Protein AF-A0A3S0BFH4-F1 (afdb_monomer_lite)

Structure (mmCIF, N/CA/C/O backbone):
data_AF-A0A3S0BFH4-F1
#
_entry.id   AF-A0A3S0BFH4-F1
#
loop_
_atom_site.group_PDB
_atom_site.id
_atom_site.type_symbol
_atom_site.label_atom_id
_atom_site.label_alt_id
_atom_site.label_comp_id
_atom_site.label_asym_id
_atom_site.label_entity_id
_atom_site.label_seq_id
_atom_site.pdbx_PDB_ins_code
_atom_site.Cartn_x
_atom_site.Cartn_y
_atom_site.Cartn_z
_atom_site.occupancy
_atom_site.B_iso_or_equiv
_atom_site.auth_seq_id
_atom_site.auth_comp_id
_atom_site.auth_asym_id
_atom_site.auth_atom_id
_atom_site.pdbx_PDB_model_num
ATOM 1 N N . MET A 1 1 ? 7.908 4.030 -35.263 1.00 48.59 1 MET A N 1
ATOM 2 C CA . MET A 1 1 ? 7.087 5.143 -34.749 1.00 48.59 1 MET A CA 1
ATOM 3 C C . MET A 1 1 ? 7.375 5.215 -33.260 1.00 48.59 1 MET A C 1
ATOM 5 O O . MET A 1 1 ? 7.314 4.171 -32.624 1.00 48.59 1 MET A O 1
ATOM 9 N N . LYS A 1 2 ? 7.752 6.377 -32.702 1.00 54.44 2 LYS A N 1
ATOM 10 C CA . LYS A 1 2 ? 7.968 6.483 -31.248 1.00 54.44 2 LYS A CA 1
ATOM 11 C C . LYS A 1 2 ? 6.621 6.255 -30.560 1.00 54.44 2 LYS A C 1
ATOM 13 O O . LYS A 1 2 ? 5.696 7.032 -30.780 1.00 54.44 2 LYS A O 1
ATOM 18 N N . LYS A 1 3 ? 6.491 5.166 -29.802 1.00 60.00 3 LYS A N 1
ATOM 19 C CA . LYS A 1 3 ? 5.298 4.885 -28.998 1.00 60.00 3 LYS A CA 1
ATOM 20 C C . LYS A 1 3 ? 5.658 5.077 -27.534 1.00 60.00 3 LYS A C 1
ATOM 22 O O . LYS A 1 3 ? 6.668 4.561 -27.065 1.00 60.00 3 LYS A O 1
ATOM 27 N N . GLN A 1 4 ? 4.838 5.849 -26.837 1.00 62.50 4 GLN A N 1
ATOM 28 C CA . GLN A 1 4 ? 4.988 6.078 -25.411 1.00 62.50 4 GLN A CA 1
ATOM 29 C C . GLN A 1 4 ? 4.089 5.081 -24.673 1.00 62.50 4 GLN A C 1
ATOM 31 O O . GLN A 1 4 ? 2.871 5.120 -24.822 1.00 62.50 4 GLN A O 1
ATOM 36 N N . PHE A 1 5 ? 4.692 4.165 -23.914 1.00 73.44 5 PHE A N 1
ATOM 37 C CA . PHE A 1 5 ? 3.985 3.130 -23.140 1.00 73.44 5 PHE A CA 1
ATOM 38 C C . PHE A 1 5 ? 3.877 3.488 -21.645 1.00 73.44 5 PHE A C 1
ATOM 40 O O . PHE A 1 5 ? 3.651 2.628 -20.794 1.00 73.44 5 PHE A O 1
ATOM 47 N N . GLY A 1 6 ? 4.063 4.776 -21.342 1.00 75.81 6 GLY A N 1
ATOM 48 C CA . GLY A 1 6 ? 4.087 5.362 -20.007 1.00 75.81 6 GLY A CA 1
ATOM 49 C C . GLY A 1 6 ? 5.041 6.557 -19.922 1.00 75.81 6 GLY A C 1
ATOM 50 O O . GLY A 1 6 ? 5.635 6.965 -20.922 1.00 75.81 6 GLY A O 1
ATOM 51 N N . THR A 1 7 ? 5.168 7.164 -18.744 1.00 80.62 7 THR A N 1
ATOM 52 C CA . THR A 1 7 ? 5.877 8.448 -18.598 1.00 80.62 7 THR A CA 1
ATOM 53 C C . THR A 1 7 ? 7.313 8.295 -18.135 1.00 80.62 7 THR A C 1
ATOM 55 O O . THR A 1 7 ? 8.185 8.967 -18.682 1.00 80.62 7 THR A O 1
ATOM 58 N N . VAL A 1 8 ? 7.564 7.428 -17.155 1.00 93.62 8 VAL A N 1
ATOM 59 C CA . VAL A 1 8 ? 8.862 7.338 -16.483 1.00 93.62 8 VAL A CA 1
ATOM 60 C C . VAL A 1 8 ? 9.215 5.905 -16.081 1.00 93.62 8 VAL A C 1
ATOM 62 O O . VAL A 1 8 ? 8.340 5.047 -15.943 1.00 93.62 8 VAL A O 1
ATOM 65 N N . ALA A 1 9 ? 10.509 5.650 -15.916 1.00 95.88 9 ALA A N 1
ATOM 66 C CA . ALA A 1 9 ? 11.061 4.387 -15.449 1.00 95.88 9 ALA A CA 1
ATOM 67 C C . ALA A 1 9 ? 12.329 4.621 -14.613 1.00 95.88 9 ALA A C 1
ATOM 69 O O . ALA A 1 9 ? 12.914 5.707 -14.642 1.00 95.88 9 ALA A O 1
ATOM 70 N N . SER A 1 10 ? 12.756 3.585 -13.896 1.00 96.19 10 SER A N 1
ATOM 71 C CA . SER A 1 10 ? 13.957 3.584 -13.062 1.00 96.19 10 SER A CA 1
ATOM 72 C C . SER A 1 10 ? 14.804 2.342 -13.328 1.00 96.19 10 SER A C 1
ATOM 74 O O . SER A 1 10 ? 14.271 1.279 -13.643 1.00 96.19 10 SER A O 1
ATOM 76 N N . ILE A 1 11 ? 16.120 2.458 -13.181 1.00 96.50 11 ILE A N 1
ATOM 77 C CA . ILE A 1 11 ? 17.064 1.336 -13.238 1.00 96.50 11 ILE A CA 1
ATOM 78 C C . ILE A 1 11 ? 18.232 1.595 -12.289 1.00 96.50 11 ILE A C 1
ATOM 80 O O . ILE A 1 11 ? 18.702 2.724 -12.151 1.00 96.50 11 ILE A O 1
ATOM 84 N N . LYS A 1 12 ? 18.717 0.530 -11.651 1.00 95.75 12 LYS A N 1
ATOM 85 C CA . LYS A 1 12 ? 19.918 0.572 -10.818 1.00 95.75 12 LYS A CA 1
ATOM 86 C C . LYS A 1 12 ? 21.171 0.297 -11.647 1.00 95.75 12 LYS A C 1
ATOM 88 O O . LYS A 1 12 ? 21.190 -0.640 -12.451 1.00 95.75 12 LYS A O 1
ATOM 93 N N . TYR A 1 13 ? 22.226 1.068 -11.418 1.00 94.94 13 TYR A N 1
ATOM 94 C CA . TYR A 1 13 ? 23.533 0.871 -12.028 1.00 94.94 13 TYR A CA 1
ATOM 95 C C . TYR A 1 13 ? 24.055 -0.550 -11.778 1.00 94.94 13 TYR A C 1
ATOM 97 O O . TYR A 1 13 ? 23.923 -1.115 -10.690 1.00 94.94 13 TYR A O 1
ATOM 105 N N . GLY A 1 14 ? 24.631 -1.153 -12.816 1.00 94.88 14 GLY A N 1
ATOM 106 C CA . GLY A 1 14 ? 25.134 -2.524 -12.792 1.00 94.88 14 GLY A CA 1
ATOM 107 C C . GLY A 1 14 ? 24.043 -3.600 -12.802 1.00 94.88 14 GLY A C 1
ATOM 108 O O . GLY A 1 14 ? 24.361 -4.787 -12.685 1.00 94.88 14 GLY A O 1
ATOM 109 N N . THR A 1 15 ? 22.769 -3.225 -12.955 1.00 96.44 15 THR A N 1
ATOM 110 C CA . THR A 1 15 ? 21.645 -4.163 -13.091 1.00 96.44 15 THR A CA 1
ATOM 111 C C . THR A 1 15 ? 21.076 -4.135 -14.501 1.00 96.44 15 THR A C 1
ATOM 113 O O . THR A 1 15 ? 21.334 -3.216 -15.267 1.00 96.44 15 THR A O 1
ATOM 116 N N . ASN A 1 16 ? 20.304 -5.151 -14.864 1.00 96.00 16 ASN A N 1
ATOM 117 C CA . ASN A 1 16 ? 19.621 -5.250 -16.153 1.00 96.00 16 ASN A CA 1
ATOM 118 C C . ASN A 1 16 ? 18.097 -5.164 -15.992 1.00 96.00 16 ASN A C 1
ATOM 120 O O . ASN A 1 16 ? 17.358 -5.728 -16.792 1.00 96.00 16 ASN A O 1
ATOM 124 N N . ARG A 1 17 ? 17.619 -4.539 -14.910 1.00 97.50 17 ARG A N 1
ATOM 125 C CA . ARG A 1 17 ? 16.204 -4.526 -14.539 1.00 97.50 17 ARG A CA 1
ATOM 126 C C . ARG A 1 17 ? 15.683 -3.100 -14.501 1.00 97.50 17 ARG A C 1
ATOM 128 O O . ARG A 1 17 ? 16.033 -2.325 -13.613 1.00 97.50 17 ARG A O 1
ATOM 135 N N . ILE A 1 18 ? 14.829 -2.789 -15.464 1.00 97.31 18 ILE A N 1
ATOM 136 C CA . ILE A 1 18 ? 14.134 -1.513 -15.574 1.00 97.31 18 ILE A CA 1
ATOM 137 C C . ILE A 1 18 ? 12.743 -1.687 -14.974 1.00 97.31 18 ILE A C 1
ATOM 139 O O . ILE A 1 18 ? 12.037 -2.630 -15.326 1.00 97.31 18 ILE A O 1
ATOM 143 N N . VAL A 1 19 ? 12.338 -0.770 -14.102 1.00 97.62 19 VAL A N 1
ATOM 144 C CA . VAL A 1 19 ? 11.022 -0.770 -13.456 1.00 97.62 19 VAL A CA 1
ATOM 145 C C . VAL A 1 19 ? 10.230 0.445 -13.920 1.00 97.62 19 VAL A C 1
ATOM 147 O O . VAL A 1 19 ? 10.748 1.561 -13.950 1.00 97.62 19 VAL A O 1
ATOM 150 N N . SER A 1 20 ? 8.978 0.231 -14.310 1.00 96.12 20 SER A N 1
ATOM 151 C CA . SER A 1 20 ? 8.075 1.286 -14.779 1.00 96.12 20 SER A CA 1
ATOM 152 C C . SER A 1 20 ? 7.569 2.166 -13.631 1.00 96.12 20 SER A C 1
ATOM 154 O O . SER A 1 20 ? 7.854 1.876 -12.478 1.00 96.12 20 SER A O 1
ATOM 156 N N . SER A 1 21 ? 6.795 3.224 -13.889 1.00 94.06 21 SER A N 1
ATOM 157 C CA . SER A 1 21 ? 5.852 3.741 -12.881 1.00 94.06 21 SER A CA 1
ATOM 158 C C . SER A 1 21 ? 4.568 2.913 -12.879 1.00 94.06 21 SER A C 1
ATOM 160 O O . SER A 1 21 ? 4.316 2.147 -13.815 1.00 94.06 21 SER A O 1
ATOM 162 N N . THR A 1 22 ? 3.751 3.075 -11.843 1.00 92.75 22 THR A N 1
ATOM 163 C CA . THR A 1 22 ? 2.402 2.475 -11.727 1.00 92.75 22 THR A CA 1
ATOM 164 C C . THR A 1 22 ? 1.480 2.760 -12.912 1.00 92.75 22 THR A C 1
ATOM 166 O O . THR A 1 22 ? 0.706 1.901 -13.312 1.00 92.75 22 THR A O 1
ATOM 169 N N . ASN A 1 23 ? 1.600 3.935 -13.531 1.00 88.06 23 ASN A N 1
ATOM 170 C CA . ASN A 1 23 ? 0.743 4.344 -14.651 1.00 88.06 23 ASN A CA 1
ATOM 171 C C . ASN A 1 23 ? 1.215 3.821 -16.026 1.00 88.06 23 ASN A C 1
ATOM 173 O O . ASN A 1 23 ? 0.652 4.191 -17.057 1.00 88.06 23 ASN A O 1
ATOM 177 N N . CYS A 1 24 ? 2.282 3.018 -16.082 1.00 89.31 24 CYS A N 1
ATOM 178 C CA . CYS A 1 24 ? 2.795 2.446 -17.329 1.00 89.31 24 CYS A CA 1
ATOM 179 C C . CYS A 1 24 ? 2.076 1.142 -17.703 1.00 89.31 24 CYS A C 1
ATOM 181 O O . CYS A 1 24 ? 1.650 0.380 -16.840 1.00 89.31 24 CYS A O 1
ATOM 183 N N . HIS A 1 25 ? 2.031 0.834 -19.002 1.00 90.00 25 HIS A N 1
ATOM 184 C CA . HIS A 1 25 ? 1.460 -0.418 -19.500 1.00 90.00 25 HIS A CA 1
ATOM 185 C C . HIS A 1 25 ? 2.328 -1.027 -20.608 1.00 90.00 25 HIS A C 1
ATOM 187 O O . HIS A 1 25 ? 2.222 -0.670 -21.785 1.00 90.00 25 HIS A O 1
ATOM 193 N N . TRP A 1 26 ? 3.191 -1.974 -20.234 1.00 93.69 26 TRP A N 1
ATOM 194 C CA . TRP A 1 26 ? 4.229 -2.527 -21.115 1.00 93.69 26 TRP A CA 1
ATOM 195 C C . TRP A 1 26 ? 3.842 -3.795 -21.878 1.00 93.69 26 TRP A C 1
ATOM 197 O O . TRP A 1 26 ? 4.674 -4.339 -22.592 1.00 93.69 26 TRP A O 1
ATOM 207 N N . LEU A 1 27 ? 2.572 -4.210 -21.843 1.00 90.31 27 LEU A N 1
ATOM 208 C CA . LEU A 1 27 ? 2.088 -5.413 -22.542 1.00 90.31 27 LEU A CA 1
ATOM 209 C C . LEU A 1 27 ? 2.450 -5.484 -24.041 1.00 90.31 27 LEU A C 1
ATOM 211 O O . LEU A 1 27 ? 2.551 -6.568 -24.597 1.00 90.31 27 LEU A O 1
ATOM 215 N N . LYS A 1 28 ? 2.612 -4.336 -24.711 1.00 89.25 28 LYS A N 1
ATOM 216 C CA . LYS A 1 28 ? 2.913 -4.251 -26.154 1.00 89.25 28 LYS A CA 1
ATOM 217 C C . LYS A 1 28 ? 4.411 -4.158 -26.471 1.00 89.25 28 LYS A C 1
ATOM 219 O O . LYS A 1 28 ? 4.765 -3.947 -27.628 1.00 89.25 28 LYS A O 1
ATOM 224 N N . ILE A 1 29 ? 5.275 -4.212 -25.460 1.00 90.00 29 ILE A N 1
ATOM 225 C CA . ILE A 1 29 ? 6.724 -4.225 -25.649 1.00 90.00 29 ILE A CA 1
ATOM 226 C C . ILE A 1 29 ? 7.146 -5.682 -25.807 1.00 90.00 29 ILE A C 1
ATOM 228 O O . ILE A 1 29 ? 6.971 -6.491 -24.901 1.00 90.00 29 ILE A O 1
ATOM 232 N N . GLU A 1 30 ? 7.693 -6.006 -26.970 1.00 87.25 30 GLU A N 1
ATOM 233 C CA . GLU A 1 30 ? 8.107 -7.363 -27.317 1.00 87.25 30 GLU A CA 1
ATOM 234 C C . GLU A 1 30 ? 9.600 -7.576 -27.035 1.00 87.25 30 GLU A C 1
ATOM 236 O O . GLU A 1 30 ? 10.394 -6.629 -27.011 1.00 87.25 30 GLU A O 1
ATOM 241 N N . THR A 1 31 ? 10.001 -8.836 -26.848 1.00 88.06 31 THR A N 1
ATOM 242 C CA . THR A 1 31 ? 11.417 -9.218 -26.816 1.00 88.06 31 THR A CA 1
ATOM 243 C C . THR A 1 31 ? 12.113 -8.766 -28.099 1.00 88.06 31 THR A C 1
ATOM 245 O O . THR A 1 31 ? 11.586 -8.911 -29.199 1.00 88.06 31 THR A O 1
ATOM 248 N N . GLY A 1 32 ? 13.318 -8.223 -27.951 1.00 84.12 32 GLY A N 1
ATOM 249 C CA . GLY A 1 32 ? 14.086 -7.610 -29.026 1.00 84.12 32 GLY A CA 1
ATOM 250 C C . GLY A 1 32 ? 13.912 -6.097 -29.097 1.00 84.12 32 GLY A C 1
ATOM 251 O O . GLY A 1 32 ? 14.843 -5.439 -29.525 1.00 84.12 32 GLY A O 1
ATOM 252 N N . ALA A 1 33 ? 12.803 -5.519 -28.618 1.00 88.81 33 ALA A N 1
ATOM 253 C CA . ALA A 1 33 ? 12.610 -4.068 -28.642 1.00 88.81 33 ALA A CA 1
ATOM 254 C C . ALA A 1 33 ? 13.788 -3.296 -28.017 1.00 88.81 33 ALA A C 1
ATOM 256 O O . ALA A 1 33 ? 14.457 -3.778 -27.105 1.00 88.81 33 ALA A O 1
ATOM 257 N N . LEU A 1 34 ? 14.006 -2.063 -28.477 1.00 89.56 34 LEU A N 1
ATOM 258 C CA . LEU A 1 34 ? 15.046 -1.191 -27.935 1.00 89.56 34 LEU A CA 1
ATOM 259 C C . LEU A 1 34 ? 14.444 -0.208 -26.937 1.00 89.56 34 LEU A C 1
ATOM 261 O O . LEU A 1 34 ? 13.555 0.568 -27.290 1.00 89.56 34 LEU A O 1
ATOM 265 N N . PHE A 1 35 ? 14.958 -0.204 -25.712 1.00 91.31 35 PHE A N 1
ATOM 266 C CA . PHE A 1 35 ? 14.589 0.742 -24.663 1.00 91.31 35 PHE A CA 1
ATOM 267 C C . PHE A 1 35 ? 15.682 1.798 -24.495 1.00 91.31 35 PHE A C 1
ATOM 269 O O . PHE A 1 35 ? 16.856 1.458 -24.387 1.00 91.31 35 PHE A O 1
ATOM 276 N N . LYS A 1 36 ? 15.320 3.078 -24.430 1.00 90.75 36 LYS A N 1
ATOM 277 C CA . LYS A 1 36 ? 16.266 4.180 -24.218 1.00 90.75 36 LYS A CA 1
ATOM 278 C C . LYS A 1 36 ? 15.717 5.161 -23.195 1.00 90.75 36 LYS A C 1
ATOM 280 O O . LYS A 1 36 ? 14.597 5.641 -23.342 1.00 90.75 36 LYS A O 1
ATOM 285 N N . PHE A 1 37 ? 16.518 5.516 -22.197 1.00 91.50 37 PHE A N 1
ATOM 286 C CA . PHE A 1 37 ? 16.237 6.685 -21.364 1.00 91.50 37 PHE A CA 1
ATOM 287 C C . PHE A 1 37 ? 16.549 7.953 -22.154 1.00 91.50 37 PHE A C 1
ATOM 289 O O . PHE A 1 37 ? 17.596 8.036 -22.786 1.00 91.50 37 PHE A O 1
ATOM 296 N N . ARG A 1 38 ? 15.662 8.953 -22.139 1.00 88.94 38 ARG A N 1
ATOM 297 C CA . ARG A 1 38 ? 15.813 10.151 -22.989 1.00 88.94 38 ARG A CA 1
ATOM 298 C C . ARG A 1 38 ? 17.099 10.934 -22.736 1.00 88.94 38 ARG A C 1
ATOM 300 O O . ARG A 1 38 ? 17.590 11.581 -23.649 1.00 88.94 38 ARG A O 1
ATOM 307 N N . GLU A 1 39 ? 17.616 10.877 -21.515 1.00 86.50 39 GLU A N 1
ATOM 308 C CA . GLU A 1 39 ? 18.829 11.591 -21.108 1.00 86.50 39 GLU A CA 1
ATOM 309 C C . GLU A 1 39 ? 20.134 10.887 -21.530 1.00 86.50 39 GLU A C 1
ATOM 311 O O . GLU A 1 39 ? 21.199 11.488 -21.434 1.00 86.50 39 GLU A O 1
ATOM 316 N N . PHE A 1 40 ? 20.066 9.644 -22.027 1.00 84.56 40 PHE A N 1
ATOM 317 C CA . PHE A 1 40 ? 21.235 8.871 -22.453 1.00 84.56 40 PHE A CA 1
ATOM 318 C C . PHE A 1 40 ? 21.073 8.372 -23.879 1.00 84.56 40 PHE A C 1
ATOM 320 O O . PHE A 1 40 ? 20.088 7.713 -24.186 1.00 84.56 40 PHE A O 1
ATOM 327 N N . ASP A 1 41 ? 22.079 8.565 -24.731 1.00 82.06 41 ASP A N 1
ATOM 328 C CA . ASP A 1 41 ? 22.091 8.085 -26.121 1.00 82.06 41 ASP A CA 1
ATOM 329 C C . ASP A 1 41 ? 22.416 6.593 -26.271 1.00 82.06 41 ASP A C 1
ATOM 331 O O . ASP A 1 41 ? 23.152 6.173 -27.159 1.00 82.06 41 ASP A O 1
ATOM 335 N N . VAL A 1 42 ? 21.833 5.773 -25.399 1.00 84.44 42 VAL A N 1
ATOM 336 C CA . VAL A 1 42 ? 22.084 4.336 -25.331 1.00 84.44 42 VAL A CA 1
ATOM 337 C C . VAL A 1 42 ? 20.774 3.577 -25.442 1.00 84.44 42 VAL A C 1
ATOM 339 O O . VAL A 1 42 ? 19.814 3.856 -24.722 1.00 84.44 42 VAL A O 1
ATOM 342 N N . PHE A 1 43 ? 20.762 2.586 -26.328 1.00 87.75 43 PHE A N 1
ATOM 343 C CA . PHE A 1 43 ? 19.679 1.621 -26.434 1.00 87.75 43 PHE A CA 1
ATOM 344 C C . PHE A 1 43 ? 20.023 0.350 -25.665 1.00 87.75 43 PHE A C 1
ATOM 346 O O . PHE A 1 43 ? 21.143 -0.150 -25.737 1.00 87.75 43 PHE A O 1
ATOM 353 N N . LEU A 1 44 ? 19.037 -0.164 -24.942 1.00 91.12 44 LEU A N 1
ATOM 354 C CA . LEU A 1 44 ? 19.096 -1.421 -24.219 1.00 91.12 44 LEU A CA 1
ATOM 355 C C . LEU A 1 44 ? 18.164 -2.422 -24.901 1.00 91.12 44 LEU A C 1
ATOM 357 O O . LEU A 1 44 ? 16.977 -2.143 -25.088 1.00 91.12 44 LEU A O 1
ATOM 361 N N . ASP A 1 45 ? 18.700 -3.590 -25.235 1.00 91.19 45 ASP A N 1
ATOM 362 C CA . ASP A 1 45 ? 17.936 -4.688 -25.821 1.00 91.19 45 ASP A CA 1
ATOM 363 C C . ASP A 1 45 ? 17.006 -5.311 -24.776 1.00 91.19 45 ASP A C 1
ATOM 365 O O . ASP A 1 45 ? 17.468 -5.889 -23.785 1.00 91.19 45 ASP A O 1
ATOM 369 N N . VAL A 1 46 ? 15.696 -5.256 -25.015 1.00 93.75 46 VAL A N 1
ATOM 370 C CA . VAL A 1 46 ? 14.683 -5.914 -24.183 1.00 93.75 46 VAL A CA 1
ATOM 371 C C . VAL A 1 46 ? 14.794 -7.431 -24.350 1.00 93.75 46 VAL A C 1
ATOM 373 O O . VAL A 1 46 ? 14.577 -7.972 -25.433 1.00 93.75 46 VAL A O 1
ATOM 376 N N . ALA A 1 47 ? 15.098 -8.139 -23.265 1.00 94.00 47 ALA A N 1
ATOM 377 C CA . ALA A 1 47 ? 15.098 -9.599 -23.217 1.00 94.00 47 ALA A CA 1
ATOM 378 C C . ALA A 1 47 ? 13.710 -10.149 -22.850 1.00 94.00 47 ALA A C 1
ATOM 380 O O . ALA A 1 47 ? 13.237 -11.103 -23.466 1.00 94.00 47 ALA A O 1
ATOM 381 N N . SER A 1 48 ? 13.035 -9.535 -21.877 1.00 96.12 48 SER A N 1
ATOM 382 C CA . SER A 1 48 ? 11.697 -9.946 -21.435 1.00 96.12 48 SER A CA 1
ATOM 383 C C . SER A 1 48 ? 10.940 -8.808 -20.765 1.00 96.12 48 SER A C 1
ATOM 385 O O . SER A 1 48 ? 11.556 -7.910 -20.188 1.00 96.12 48 SER A O 1
ATOM 387 N N . VAL A 1 49 ? 9.612 -8.912 -20.765 1.00 96.69 49 VAL A N 1
ATOM 388 C CA . VAL A 1 49 ? 8.696 -7.967 -20.120 1.00 96.69 49 VAL A CA 1
ATOM 389 C C . VAL A 1 49 ? 7.714 -8.740 -19.248 1.00 96.69 49 VAL A C 1
ATOM 391 O O . VAL A 1 49 ? 7.148 -9.735 -19.697 1.00 96.69 49 VAL A O 1
ATOM 394 N N . SER A 1 50 ? 7.503 -8.300 -18.010 1.00 97.12 50 SER A N 1
ATOM 395 C CA . SER A 1 50 ? 6.560 -8.940 -17.086 1.00 97.12 50 SER A CA 1
ATOM 396 C C . SER A 1 50 ? 5.981 -7.948 -16.084 1.00 97.12 50 SER A C 1
ATOM 398 O O . SER A 1 50 ? 6.575 -6.906 -15.820 1.00 97.12 50 SER A O 1
ATOM 400 N N . GLN A 1 51 ? 4.828 -8.281 -15.507 1.00 97.00 51 GLN A N 1
ATOM 401 C CA . GLN A 1 51 ? 4.247 -7.552 -14.382 1.00 97.00 51 GLN A CA 1
ATOM 402 C C . GLN A 1 51 ? 4.648 -8.225 -13.066 1.00 97.00 51 GLN A C 1
ATOM 404 O O . GLN A 1 51 ? 4.783 -9.447 -13.000 1.00 97.00 51 GLN A O 1
ATOM 409 N N . PHE A 1 52 ? 4.829 -7.431 -12.017 1.00 96.88 52 PHE A N 1
ATOM 410 C CA . PHE A 1 52 ? 5.068 -7.920 -10.665 1.00 96.88 52 PHE A CA 1
ATOM 411 C C . PHE A 1 52 ? 4.337 -7.047 -9.640 1.00 96.88 52 PHE A C 1
ATOM 413 O O . PHE A 1 52 ? 4.093 -5.862 -9.875 1.00 96.88 52 PHE A O 1
ATOM 420 N N . LYS A 1 53 ? 3.999 -7.642 -8.490 1.00 97.38 53 LYS A N 1
ATOM 421 C CA . LYS A 1 53 ? 3.463 -6.934 -7.322 1.00 97.38 53 LYS A CA 1
ATOM 422 C C . LYS A 1 53 ? 4.568 -6.822 -6.278 1.00 97.38 53 LYS A C 1
ATOM 424 O O . LYS A 1 53 ? 5.081 -7.832 -5.799 1.00 97.38 53 LYS A O 1
ATOM 429 N N . TYR A 1 54 ? 4.964 -5.599 -5.953 1.00 97.69 54 TYR A N 1
ATOM 430 C CA . TYR A 1 54 ? 5.949 -5.315 -4.916 1.00 97.69 54 TYR A CA 1
ATOM 431 C C . TYR A 1 54 ? 5.229 -5.057 -3.600 1.00 97.69 54 TYR A C 1
ATOM 433 O O . TYR A 1 54 ? 4.353 -4.200 -3.555 1.00 97.69 54 TYR A O 1
ATOM 441 N N . ILE A 1 55 ? 5.583 -5.790 -2.543 1.00 97.94 55 ILE A N 1
ATOM 442 C CA . ILE A 1 55 ? 4.933 -5.695 -1.230 1.00 97.94 55 ILE A CA 1
ATOM 443 C C . ILE A 1 55 ? 5.998 -5.461 -0.166 1.00 97.94 55 ILE A C 1
ATOM 445 O O . ILE A 1 55 ? 7.007 -6.174 -0.118 1.00 97.94 55 ILE A O 1
ATOM 449 N N . LYS A 1 56 ? 5.773 -4.477 0.706 1.00 98.19 56 LYS A N 1
ATOM 450 C CA . LYS A 1 56 ? 6.654 -4.184 1.839 1.00 98.19 56 LYS A CA 1
ATOM 451 C C . LYS A 1 56 ? 5.864 -3.761 3.066 1.00 98.19 56 LYS A C 1
ATOM 453 O O . LYS A 1 56 ? 4.868 -3.050 2.971 1.00 98.19 56 LYS A O 1
ATOM 458 N N . LYS A 1 57 ? 6.378 -4.162 4.227 1.00 98.06 57 LYS A N 1
ATOM 459 C CA . LYS A 1 57 ? 5.940 -3.659 5.529 1.00 98.06 57 LYS A CA 1
ATOM 460 C C . LYS A 1 57 ? 6.486 -2.257 5.762 1.00 98.06 57 LYS A C 1
ATOM 462 O O . LYS A 1 57 ? 7.598 -1.952 5.327 1.00 98.06 57 LYS A O 1
ATOM 467 N N . PHE A 1 58 ? 5.727 -1.432 6.467 1.00 98.06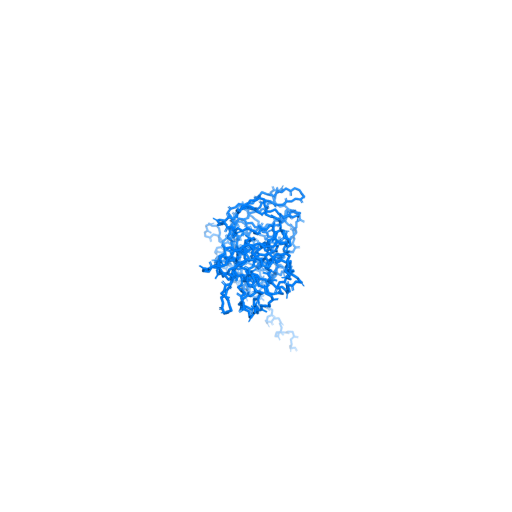 58 PHE A N 1
ATOM 468 C CA . PHE A 1 58 ? 6.143 -0.092 6.858 1.00 98.06 58 PHE A CA 1
ATOM 469 C C . PHE A 1 58 ? 5.745 0.221 8.300 1.00 98.06 58 PHE A C 1
ATOM 471 O O . PHE A 1 58 ? 4.833 -0.390 8.855 1.00 98.06 58 PHE A O 1
ATOM 478 N N . THR A 1 59 ? 6.403 1.223 8.875 1.00 98.12 59 THR A N 1
ATOM 479 C CA . THR A 1 59 ? 5.993 1.886 10.117 1.00 98.12 59 THR A CA 1
ATOM 480 C C . THR A 1 59 ? 5.690 3.355 9.848 1.00 98.12 59 THR A C 1
ATOM 482 O O . THR A 1 59 ? 6.263 3.977 8.951 1.00 98.12 59 THR A O 1
ATOM 485 N N . VAL A 1 60 ? 4.756 3.927 10.595 1.00 97.38 60 VAL A N 1
ATOM 486 C CA . VAL A 1 60 ? 4.349 5.325 10.456 1.00 97.38 60 VAL A CA 1
ATOM 487 C C . VAL A 1 60 ? 5.258 6.193 11.322 1.00 97.38 60 VAL A C 1
ATOM 489 O O . VAL A 1 60 ? 5.287 6.060 12.542 1.00 97.38 60 VAL A O 1
ATOM 492 N N . LYS A 1 61 ? 6.003 7.113 10.699 1.00 96.94 61 LYS A N 1
ATOM 493 C CA . LYS A 1 61 ? 6.781 8.137 11.420 1.00 96.94 61 LYS A CA 1
ATOM 494 C C . LYS A 1 61 ? 5.893 9.304 11.839 1.00 96.94 61 LYS A C 1
ATOM 496 O O . LYS A 1 61 ? 6.053 9.872 12.913 1.00 96.94 61 LYS A O 1
ATOM 501 N N . ASN A 1 62 ? 5.004 9.699 10.938 1.00 95.94 62 ASN A N 1
ATOM 502 C CA . ASN A 1 62 ? 3.955 10.691 11.131 1.00 95.94 62 ASN A CA 1
ATOM 503 C C . ASN A 1 62 ? 2.856 10.419 10.086 1.00 95.94 62 ASN A C 1
ATOM 505 O O . ASN A 1 62 ? 3.047 9.609 9.180 1.00 95.94 62 ASN A O 1
ATOM 509 N N . ARG A 1 63 ? 1.717 11.111 10.169 1.00 94.75 63 ARG A N 1
ATOM 510 C CA . ARG A 1 63 ? 0.538 10.799 9.343 1.00 94.75 63 ARG A CA 1
ATOM 511 C C . ARG A 1 63 ? 0.759 10.836 7.829 1.00 94.75 63 ARG A C 1
ATOM 513 O O . ARG A 1 63 ? -0.036 10.243 7.122 1.00 94.75 63 ARG A O 1
ATOM 520 N N . ASN A 1 64 ? 1.778 11.508 7.303 1.00 97.38 64 ASN A N 1
ATOM 521 C CA . ASN A 1 64 ? 2.074 11.506 5.866 1.00 97.38 64 ASN A CA 1
ATOM 522 C C . ASN A 1 64 ? 3.425 10.870 5.530 1.00 97.38 64 ASN A C 1
ATOM 524 O O . ASN A 1 64 ? 3.848 10.949 4.385 1.00 97.38 64 ASN A O 1
ATOM 528 N N . THR A 1 65 ? 4.121 10.268 6.492 1.00 98.19 65 THR A N 1
ATOM 529 C CA . THR A 1 65 ? 5.462 9.722 6.285 1.00 98.19 65 THR A CA 1
ATOM 530 C C . THR A 1 65 ? 5.541 8.307 6.823 1.00 98.19 65 THR A C 1
ATOM 532 O O . THR A 1 65 ? 5.408 8.079 8.029 1.00 98.19 65 THR A O 1
ATOM 535 N N . ILE A 1 66 ? 5.846 7.370 5.933 1.00 98.56 66 ILE A N 1
ATOM 536 C CA . ILE A 1 66 ? 6.096 5.975 6.289 1.00 98.56 66 ILE A CA 1
ATOM 537 C C . ILE A 1 66 ? 7.579 5.632 6.120 1.00 98.56 66 ILE A C 1
ATOM 539 O O . ILE A 1 66 ? 8.278 6.188 5.268 1.00 98.56 66 ILE A O 1
ATOM 543 N N . ILE A 1 67 ? 8.069 4.729 6.964 1.00 98.50 67 ILE A N 1
ATOM 544 C CA . ILE A 1 67 ? 9.429 4.193 6.935 1.00 98.50 67 ILE A CA 1
ATOM 545 C C . ILE A 1 67 ? 9.358 2.731 6.526 1.00 98.50 67 ILE A C 1
ATOM 547 O O . ILE A 1 67 ? 8.594 1.950 7.089 1.00 98.50 67 ILE A O 1
ATOM 551 N N . VAL A 1 68 ? 10.186 2.368 5.555 1.00 98.31 68 VAL A N 1
ATOM 552 C CA . VAL A 1 68 ? 10.315 1.008 5.039 1.00 98.31 68 VAL A CA 1
ATOM 553 C C . VAL A 1 68 ? 11.719 0.522 5.332 1.00 98.31 68 VAL A C 1
ATOM 555 O O . VAL A 1 68 ? 12.693 1.212 5.022 1.00 98.31 68 VAL A O 1
ATOM 558 N N . GLU A 1 69 ? 11.836 -0.666 5.912 1.00 97.12 69 GLU A N 1
ATOM 559 C CA . GLU A 1 69 ? 13.136 -1.300 6.086 1.00 97.12 69 GLU A CA 1
ATOM 560 C C . GLU A 1 69 ? 13.724 -1.677 4.725 1.00 97.12 69 GLU A C 1
ATOM 562 O O . GLU A 1 69 ? 13.054 -2.280 3.879 1.00 97.12 69 GLU A O 1
ATOM 567 N N . ASN A 1 70 ? 15.019 -1.408 4.562 1.00 96.06 70 ASN A N 1
ATOM 568 C CA . ASN A 1 70 ? 15.795 -1.516 3.329 1.00 96.06 70 ASN A CA 1
ATOM 569 C C . ASN A 1 70 ? 15.559 -0.391 2.313 1.00 96.06 70 ASN A C 1
ATOM 571 O O . ASN A 1 70 ? 14.571 0.348 2.321 1.00 96.06 70 ASN A O 1
ATOM 575 N N . ASN A 1 71 ? 16.523 -0.269 1.406 1.00 96.00 71 ASN A N 1
ATOM 576 C CA . ASN A 1 71 ? 16.390 0.579 0.237 1.00 96.00 71 ASN A CA 1
ATOM 577 C C . ASN A 1 71 ? 15.418 -0.073 -0.766 1.00 96.00 71 ASN A C 1
ATOM 579 O O . ASN A 1 71 ? 15.646 -1.205 -1.190 1.00 96.00 71 ASN A O 1
ATOM 583 N N . ILE A 1 72 ? 14.344 0.634 -1.124 1.00 97.12 72 ILE A N 1
ATOM 584 C CA . ILE A 1 72 ? 13.303 0.161 -2.055 1.00 97.12 72 ILE A CA 1
ATOM 585 C C . ILE A 1 72 ? 13.572 0.548 -3.516 1.00 97.12 72 ILE A C 1
ATOM 587 O O . ILE A 1 72 ? 12.771 0.247 -4.396 1.00 97.12 72 ILE A O 1
ATOM 591 N N . PHE A 1 73 ? 14.681 1.229 -3.796 1.00 96.38 73 PHE A N 1
ATOM 592 C CA . PHE A 1 73 ? 15.093 1.556 -5.154 1.00 96.38 73 PHE A CA 1
ATOM 593 C C . PHE A 1 73 ? 15.592 0.299 -5.902 1.00 96.38 73 PHE A C 1
ATOM 595 O O . PHE A 1 73 ? 16.370 -0.472 -5.327 1.00 96.38 73 PHE A O 1
ATOM 602 N N . PRO A 1 74 ? 15.238 0.089 -7.189 1.00 95.81 74 PRO A N 1
ATOM 603 C CA . PRO A 1 74 ? 14.476 0.967 -8.092 1.00 95.81 74 PRO A CA 1
ATOM 604 C C . PRO A 1 74 ? 12.963 0.683 -8.143 1.00 95.81 74 PRO A C 1
ATOM 606 O O . PRO A 1 74 ? 12.277 1.190 -9.030 1.00 95.81 74 PRO A O 1
ATOM 609 N N . ASP A 1 75 ? 12.445 -0.157 -7.247 1.00 97.19 75 ASP A N 1
ATOM 610 C CA . ASP A 1 75 ? 11.085 -0.694 -7.328 1.00 97.19 75 ASP A CA 1
ATOM 611 C C . ASP A 1 75 ? 10.001 0.357 -7.123 1.00 97.19 75 ASP A C 1
ATOM 613 O O . ASP A 1 75 ? 8.959 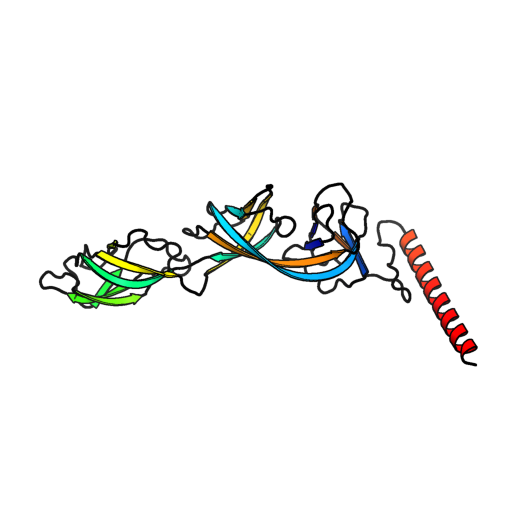0.291 -7.767 1.00 97.19 75 ASP A O 1
ATOM 617 N N . VAL A 1 76 ? 10.245 1.340 -6.264 1.00 97.06 76 VAL A N 1
ATOM 618 C CA . VAL A 1 76 ? 9.264 2.360 -5.882 1.00 97.06 76 VAL A CA 1
ATOM 619 C C . VAL A 1 76 ? 9.901 3.731 -6.022 1.00 97.06 76 VAL A C 1
ATOM 621 O O . VAL A 1 76 ? 11.028 3.917 -5.568 1.00 97.06 76 VAL A O 1
ATOM 624 N N . PHE A 1 77 ? 9.196 4.679 -6.638 1.00 95.69 77 PHE A N 1
ATOM 625 C CA . PHE A 1 77 ? 9.672 6.053 -6.794 1.00 95.69 77 PHE A CA 1
ATOM 626 C C . PHE A 1 77 ? 8.522 7.072 -6.826 1.00 95.69 77 PHE A C 1
ATOM 628 O O . PHE A 1 77 ? 7.349 6.723 -6.712 1.00 95.69 77 PHE A O 1
ATOM 635 N N . GLU A 1 78 ? 8.864 8.359 -6.900 1.00 95.75 78 GLU A N 1
ATOM 636 C CA . GLU A 1 78 ? 7.903 9.463 -6.798 1.00 95.75 78 GLU A CA 1
ATOM 637 C C . GLU A 1 78 ? 6.796 9.379 -7.859 1.00 95.75 78 GLU A C 1
ATOM 639 O O . GLU A 1 78 ? 7.043 9.045 -9.019 1.00 95.75 78 GLU A O 1
ATOM 644 N N . GLY A 1 79 ? 5.563 9.686 -7.450 1.00 94.94 79 GLY A N 1
ATOM 645 C CA . GLY A 1 79 ? 4.376 9.589 -8.298 1.00 94.94 79 GLY A CA 1
ATOM 646 C C . GLY A 1 79 ? 3.739 8.199 -8.372 1.00 94.94 79 GLY A C 1
ATOM 647 O O . GLY A 1 79 ? 2.655 8.087 -8.943 1.00 94.94 79 GLY A O 1
ATOM 648 N N . ASP A 1 80 ? 4.348 7.157 -7.794 1.00 96.44 80 ASP A N 1
ATOM 649 C CA . ASP A 1 80 ? 3.689 5.853 -7.688 1.00 96.44 80 ASP A CA 1
ATOM 650 C C . ASP A 1 80 ? 2.473 5.901 -6.752 1.00 96.44 80 ASP A C 1
ATOM 652 O O . ASP A 1 80 ? 2.473 6.609 -5.742 1.00 96.44 80 ASP A O 1
ATOM 656 N N . VAL A 1 81 ? 1.439 5.126 -7.088 1.00 96.62 81 VAL A N 1
ATOM 657 C CA . VAL A 1 81 ? 0.259 4.904 -6.243 1.00 96.62 81 VAL A CA 1
ATOM 658 C C . VAL A 1 81 ? 0.449 3.620 -5.440 1.00 96.62 81 VAL A C 1
ATOM 660 O O . VAL A 1 81 ? 0.667 2.551 -6.003 1.00 96.62 81 VAL A O 1
ATOM 663 N N . LEU A 1 82 ? 0.390 3.744 -4.119 1.00 97.62 82 LEU A N 1
ATOM 664 C CA . LEU A 1 82 ? 0.514 2.659 -3.159 1.00 97.62 82 LEU A CA 1
ATOM 665 C C . LEU A 1 82 ? -0.866 2.237 -2.665 1.00 97.62 82 LEU A C 1
ATOM 667 O O . LEU A 1 82 ? -1.594 3.072 -2.131 1.00 97.62 82 LEU A O 1
ATOM 671 N N . GLU A 1 83 ? -1.160 0.944 -2.751 1.00 97.56 83 GLU A N 1
ATOM 672 C CA . GLU A 1 83 ? -2.262 0.306 -2.028 1.00 97.56 83 GLU A CA 1
ATOM 673 C C . GLU A 1 83 ? -1.761 -0.004 -0.613 1.00 97.56 83 GLU A C 1
ATOM 675 O O . GLU A 1 83 ? -0.961 -0.920 -0.410 1.00 97.56 83 GLU A O 1
ATOM 680 N N . ILE A 1 84 ? -2.168 0.794 0.369 1.00 96.69 84 ILE A N 1
ATOM 681 C CA . ILE A 1 84 ? -1.779 0.647 1.773 1.00 96.69 84 ILE A CA 1
ATOM 682 C C . ILE A 1 84 ? -2.839 -0.169 2.495 1.00 96.69 84 ILE A C 1
ATOM 684 O O . ILE A 1 84 ? -3.998 0.223 2.537 1.00 96.69 84 ILE A O 1
ATOM 688 N N . THR A 1 85 ? -2.417 -1.256 3.127 1.00 95.62 85 THR A N 1
ATOM 689 C CA . THR A 1 85 ? -3.243 -2.110 3.979 1.00 95.62 85 THR A CA 1
ATOM 690 C C . THR A 1 85 ? -2.808 -2.001 5.433 1.00 95.62 85 THR A C 1
ATOM 692 O O . THR A 1 85 ? -1.615 -1.913 5.738 1.00 95.62 85 THR A O 1
ATOM 695 N N . TYR A 1 86 ? -3.776 -2.021 6.341 1.00 93.75 86 TYR A N 1
ATOM 696 C CA . TYR A 1 86 ? -3.547 -1.909 7.779 1.00 93.75 86 TYR A CA 1
ATOM 697 C C . TYR A 1 86 ? -4.491 -2.829 8.551 1.00 93.75 86 TYR A C 1
ATOM 699 O O . TYR A 1 86 ? -5.501 -3.315 8.034 1.00 93.75 86 TYR A O 1
ATOM 707 N N . LYS A 1 87 ? -4.113 -3.103 9.797 1.00 92.06 87 LYS A N 1
ATOM 708 C CA . LYS A 1 87 ? -4.882 -3.954 10.699 1.00 92.06 87 LYS A CA 1
ATOM 709 C C . LYS A 1 87 ? -6.063 -3.190 11.272 1.00 92.06 87 LYS A C 1
ATOM 711 O O . LYS A 1 87 ? -5.967 -1.997 11.549 1.00 92.06 87 LYS A O 1
ATOM 716 N N . GLU A 1 88 ? -7.154 -3.907 11.475 1.00 92.75 88 GLU A N 1
ATOM 717 C CA . GLU A 1 88 ? -8.330 -3.411 12.172 1.00 92.75 88 GLU A CA 1
ATOM 718 C C . GLU A 1 88 ? -8.697 -4.401 13.271 1.00 92.75 88 GLU A C 1
ATOM 720 O O . GLU A 1 88 ? -8.396 -5.592 13.174 1.00 92.75 88 GLU A O 1
ATOM 725 N N . TYR A 1 89 ? -9.343 -3.899 14.313 1.00 92.50 89 TYR A N 1
ATOM 726 C CA . TYR A 1 89 ? -9.697 -4.657 15.499 1.00 92.50 89 TYR A CA 1
ATOM 727 C C . TYR A 1 89 ? -11.181 -4.485 15.801 1.00 92.50 89 TYR A C 1
ATOM 729 O O . TYR A 1 89 ? -11.732 -3.396 15.639 1.00 92.50 89 TYR A O 1
ATOM 737 N N . GLU A 1 90 ? -11.816 -5.549 16.272 1.00 93.31 90 GLU A N 1
ATOM 738 C CA . GLU A 1 90 ? -13.192 -5.528 16.772 1.00 93.31 90 GLU A CA 1
ATOM 739 C C . GLU A 1 90 ? -13.270 -6.198 18.140 1.00 93.31 90 GLU A C 1
ATOM 741 O O . GLU A 1 90 ? -12.358 -6.931 18.541 1.00 93.31 90 GLU A O 1
ATOM 746 N N . LEU A 1 91 ? -14.364 -5.942 18.854 1.00 93.75 91 LEU A N 1
ATOM 747 C CA . LEU A 1 91 ? -14.684 -6.655 20.081 1.00 93.75 91 LEU A CA 1
ATOM 748 C C . LEU A 1 91 ? -14.710 -8.167 19.824 1.00 93.75 91 LEU A C 1
ATOM 750 O O . LEU A 1 91 ? -15.485 -8.654 18.999 1.00 93.75 91 LEU A O 1
ATOM 754 N N . ASP A 1 92 ? -13.885 -8.901 20.567 1.00 94.19 92 ASP A N 1
ATOM 755 C CA . ASP A 1 92 ? -13.943 -10.360 20.622 1.00 94.19 92 ASP A CA 1
ATOM 756 C C . ASP A 1 92 ? -14.887 -10.806 21.736 1.00 94.19 92 ASP A C 1
ATOM 758 O O . ASP A 1 92 ? -15.886 -11.482 21.499 1.00 94.19 92 ASP A O 1
ATOM 762 N N . ASN A 1 93 ? -14.591 -10.380 22.967 1.00 92.00 93 ASN A N 1
ATOM 763 C CA . ASN A 1 93 ? -15.394 -10.707 24.133 1.00 92.00 93 ASN A CA 1
ATOM 764 C C . ASN A 1 93 ? -15.278 -9.648 25.237 1.00 92.00 93 ASN A C 1
ATOM 766 O O . ASN A 1 93 ? -14.321 -8.874 25.311 1.00 92.00 93 ASN A O 1
ATOM 770 N N . ILE A 1 94 ? -16.274 -9.652 26.121 1.00 91.12 94 ILE A N 1
ATOM 771 C CA . ILE A 1 94 ? -16.256 -8.925 27.389 1.00 91.12 94 ILE A CA 1
ATOM 772 C C . ILE A 1 94 ? -16.138 -9.979 28.482 1.00 91.12 94 ILE A C 1
ATOM 774 O O . ILE A 1 94 ? -17.048 -10.788 28.652 1.00 91.12 94 ILE A O 1
ATOM 778 N N . GLN A 1 95 ? -15.016 -10.000 29.201 1.00 87.56 95 GLN A N 1
ATOM 779 C CA . GLN A 1 95 ? -14.763 -11.040 30.202 1.00 87.56 95 GLN A CA 1
ATOM 780 C C . GLN A 1 95 ? -15.551 -10.816 31.484 1.00 87.56 95 GLN A C 1
ATOM 782 O O . GLN A 1 95 ? -16.072 -11.771 32.056 1.00 87.56 95 GLN A O 1
ATOM 787 N N . LEU A 1 96 ? -15.598 -9.571 31.961 1.00 88.75 96 LEU A N 1
ATOM 788 C CA . LEU A 1 96 ? -16.287 -9.216 33.196 1.00 88.75 96 LEU A CA 1
ATOM 789 C C . LEU A 1 96 ? -16.587 -7.718 33.268 1.00 88.75 96 LEU A C 1
ATOM 791 O O . LEU A 1 96 ? -15.910 -6.898 32.645 1.00 88.75 96 LEU A O 1
ATOM 795 N N . ILE A 1 97 ? -17.581 -7.379 34.083 1.00 90.25 97 ILE A N 1
ATOM 796 C CA . ILE A 1 97 ? -17.848 -6.016 34.540 1.00 90.25 97 ILE A CA 1
ATOM 797 C C . ILE A 1 97 ? -16.959 -5.750 35.758 1.00 90.25 97 ILE A C 1
ATOM 799 O O . ILE A 1 97 ? -17.078 -6.441 36.768 1.00 90.25 97 ILE A O 1
ATOM 803 N N . THR A 1 98 ? -16.070 -4.760 35.672 1.00 89.81 98 THR A N 1
ATOM 804 C CA . THR A 1 98 ? -15.225 -4.338 36.805 1.00 89.81 98 THR A CA 1
ATOM 805 C C . THR A 1 98 ? -15.955 -3.352 37.715 1.00 89.81 98 THR A C 1
ATOM 807 O O . THR A 1 98 ? -15.719 -3.330 38.920 1.00 89.81 98 THR A O 1
ATOM 810 N N . SER A 1 99 ? -16.874 -2.565 37.150 1.00 93.00 99 SER A N 1
ATOM 811 C CA . SER A 1 99 ? -17.795 -1.681 37.867 1.00 93.00 99 SER A CA 1
ATOM 812 C C . SER A 1 99 ? -19.153 -1.731 37.182 1.00 93.00 99 SER A C 1
ATOM 814 O O . SER A 1 99 ? -19.250 -1.405 36.002 1.00 93.00 99 SER A O 1
ATOM 816 N N . SER A 1 100 ? -20.207 -2.118 37.905 1.00 93.31 100 SER A N 1
ATOM 817 C CA . SER A 1 100 ? -21.574 -2.168 37.360 1.00 93.31 100 SER A CA 1
ATOM 818 C C . SER A 1 100 ? -22.168 -0.785 37.098 1.00 93.31 100 SER A C 1
ATOM 820 O O . SER A 1 100 ? -23.182 -0.681 36.412 1.00 93.31 100 SER A O 1
ATOM 822 N N . GLY A 1 101 ? -21.556 0.265 37.656 1.00 93.81 101 GLY A N 1
ATOM 823 C CA . GLY A 1 101 ? -22.109 1.614 37.671 1.00 93.81 101 GLY A CA 1
ATOM 824 C C . GLY A 1 101 ? -23.463 1.684 38.386 1.00 93.81 101 GLY A C 1
ATOM 825 O O . GLY A 1 101 ? -23.797 0.795 39.175 1.00 93.81 101 GLY A O 1
ATOM 826 N N . VAL A 1 102 ? -24.221 2.751 38.130 1.00 94.12 102 VAL A N 1
ATOM 827 C CA . VAL A 1 102 ? -25.523 3.031 38.763 1.00 94.12 102 VAL A CA 1
ATOM 828 C C . VAL A 1 102 ? -26.505 3.664 37.775 1.00 94.12 102 VAL A C 1
ATOM 830 O O . VAL A 1 102 ? -26.088 4.206 36.755 1.00 94.12 102 VAL A O 1
ATOM 833 N N . ASN A 1 103 ? -27.797 3.643 38.122 1.00 94.25 103 ASN A N 1
ATOM 834 C CA . ASN A 1 103 ? -28.897 4.324 37.418 1.00 94.25 103 ASN A CA 1
ATOM 835 C C . ASN A 1 103 ? -29.193 3.867 35.975 1.00 94.25 103 ASN A C 1
ATOM 837 O O . ASN A 1 103 ? -29.939 4.543 35.267 1.00 94.25 103 ASN A O 1
ATOM 841 N N . TYR A 1 104 ? -28.689 2.707 35.557 1.00 94.38 104 TYR A N 1
ATOM 842 C CA . TYR A 1 104 ? -29.033 2.117 34.264 1.00 94.38 104 TYR A CA 1
ATOM 843 C C . TYR A 1 104 ? -30.462 1.572 34.243 1.00 94.38 104 TYR A C 1
ATOM 845 O O . TYR A 1 104 ? -31.017 1.162 35.268 1.00 94.38 104 TYR A O 1
ATOM 853 N N . LYS A 1 105 ? -31.043 1.491 33.043 1.00 94.38 105 LYS A N 1
ATOM 854 C CA . LYS A 1 105 ? -32.334 0.836 32.793 1.00 94.38 105 LYS A CA 1
ATOM 855 C C . LYS A 1 105 ? -32.205 -0.351 31.851 1.00 94.38 105 LYS A C 1
ATOM 857 O O . LYS A 1 105 ? -31.403 -0.365 30.924 1.00 94.38 105 LYS A O 1
ATOM 862 N N . VAL A 1 106 ? -33.068 -1.345 32.046 1.00 95.88 106 VAL A N 1
ATOM 863 C CA . VAL A 1 106 ? -33.218 -2.447 31.086 1.00 95.88 106 VAL A CA 1
ATOM 864 C C . VAL A 1 106 ? -33.631 -1.887 29.722 1.00 95.88 106 VAL A C 1
ATOM 866 O O . VAL A 1 106 ? -34.575 -1.105 29.624 1.00 95.88 106 VAL A O 1
ATOM 869 N N . GLY A 1 107 ? -32.925 -2.303 28.674 1.00 94.56 107 GLY A N 1
ATOM 870 C CA . GLY A 1 107 ? -33.094 -1.841 27.299 1.00 94.56 107 GLY A CA 1
ATOM 871 C C . GLY A 1 107 ? -32.214 -0.652 26.907 1.00 94.56 107 GLY A C 1
ATOM 872 O O . GLY A 1 107 ? -32.152 -0.348 25.718 1.00 94.56 107 GLY A O 1
ATOM 873 N N . GLU A 1 108 ? -31.529 -0.016 27.860 1.00 93.88 108 GLU A N 1
ATOM 874 C CA . GLU A 1 108 ? -30.639 1.120 27.606 1.00 93.88 108 GLU A CA 1
ATOM 875 C C . GLU A 1 108 ? -29.410 0.711 26.784 1.00 93.88 108 GLU A C 1
ATOM 877 O O . GLU A 1 108 ? -28.898 -0.404 26.928 1.00 93.88 108 GLU A O 1
ATOM 882 N N . LEU A 1 109 ? -28.949 1.620 25.918 1.00 93.56 109 LEU A N 1
ATOM 883 C CA . LEU A 1 109 ? -27.719 1.451 25.151 1.00 93.56 109 LEU A CA 1
ATOM 884 C C . LEU A 1 109 ? -26.552 2.122 25.870 1.00 93.56 109 LEU A C 1
ATOM 886 O O . LEU A 1 109 ? -26.627 3.287 26.253 1.00 93.56 109 LEU A O 1
ATOM 890 N N . VAL A 1 110 ? -25.469 1.371 26.010 1.00 92.25 110 VAL A N 1
ATOM 891 C CA . VAL A 1 110 ? -24.224 1.795 26.641 1.00 92.25 110 VAL A CA 1
ATOM 892 C C . VAL A 1 110 ? -23.130 1.762 25.588 1.00 92.25 110 VAL A C 1
ATOM 894 O O . VAL A 1 110 ? -22.900 0.730 24.954 1.00 92.25 110 VAL A O 1
ATOM 897 N N . TYR A 1 111 ? -22.454 2.889 25.412 1.00 91.38 111 TYR A N 1
ATOM 898 C CA . TYR A 1 111 ? -21.355 3.030 24.462 1.00 91.38 111 TYR A CA 1
ATOM 899 C C . TYR A 1 111 ? -20.023 2.937 25.201 1.00 91.38 111 TYR A C 1
ATOM 901 O O . TYR A 1 111 ? -19.880 3.495 26.289 1.00 91.38 111 TYR A O 1
ATOM 909 N N . ILE A 1 112 ? -19.063 2.200 24.643 1.00 88.06 112 ILE A N 1
ATOM 910 C CA . ILE A 1 112 ? -17.746 2.023 25.263 1.00 88.06 112 ILE A CA 1
ATOM 911 C C . ILE A 1 112 ? -16.747 3.001 24.661 1.00 88.06 112 ILE A C 1
ATOM 913 O O . ILE A 1 112 ? -16.480 2.959 23.458 1.00 88.06 112 ILE A O 1
ATOM 917 N N . ASP A 1 113 ? -16.147 3.818 25.521 1.00 83.31 113 ASP A N 1
ATOM 918 C CA . ASP A 1 113 ? -15.201 4.847 25.116 1.00 83.31 113 ASP A CA 1
ATOM 919 C C . ASP A 1 113 ? -13.780 4.341 24.877 1.00 83.31 113 ASP A C 1
ATOM 921 O O . ASP A 1 113 ? -13.308 3.368 25.469 1.00 83.31 113 ASP A O 1
ATOM 925 N N . GLY A 1 114 ? -13.065 5.106 24.051 1.00 85.31 114 GLY A N 1
ATOM 926 C CA . GLY A 1 114 ? -11.628 4.983 23.846 1.00 85.31 114 GLY A CA 1
ATOM 927 C C . GLY A 1 114 ? -11.230 4.409 22.489 1.00 85.31 114 GLY A C 1
ATOM 928 O O . GLY A 1 114 ? -12.049 4.144 21.612 1.00 85.31 114 GLY A O 1
ATOM 929 N N . GLY A 1 115 ? -9.919 4.226 22.325 1.00 87.81 115 GLY A N 1
ATOM 930 C CA . GLY A 1 115 ? -9.326 3.769 21.071 1.00 87.81 115 GLY A CA 1
ATOM 931 C C . GLY A 1 115 ? -9.414 4.803 19.945 1.00 87.81 115 GLY A C 1
ATOM 932 O O . GLY A 1 115 ? -9.672 5.986 20.155 1.00 87.81 115 GLY A O 1
ATOM 933 N N . THR A 1 116 ? -9.147 4.355 18.726 1.00 89.94 116 THR A N 1
ATOM 934 C CA . THR A 1 116 ? -9.257 5.138 17.496 1.00 89.94 116 THR A CA 1
ATOM 935 C C . THR A 1 116 ? -10.092 4.351 16.504 1.00 89.94 116 THR A C 1
ATOM 937 O O . THR A 1 116 ? -9.696 3.257 16.101 1.00 89.94 116 THR A O 1
ATOM 940 N N . LEU A 1 117 ? -11.255 4.893 16.151 1.00 89.56 117 LEU A N 1
ATOM 941 C CA . LEU A 1 117 ? -12.209 4.267 15.238 1.00 89.56 117 LEU A CA 1
ATOM 942 C C . LEU A 1 117 ? -11.706 4.288 13.791 1.00 89.56 117 LEU A C 1
ATOM 944 O O . LEU A 1 117 ? -10.872 5.112 13.411 1.00 89.56 117 LEU A O 1
ATOM 948 N N . VAL A 1 118 ? -12.252 3.393 12.971 1.00 88.06 118 VAL A N 1
ATOM 949 C CA . VAL A 1 118 ? -12.052 3.430 11.517 1.00 88.06 118 VAL A CA 1
ATOM 950 C C . VAL A 1 118 ? -12.806 4.645 10.935 1.00 88.06 118 VAL A C 1
ATOM 952 O O . VAL A 1 118 ? -14.001 4.775 11.194 1.00 88.06 118 VAL A O 1
ATOM 955 N N . PRO A 1 119 ? -12.173 5.523 10.127 1.00 78.44 119 PRO A N 1
ATOM 956 C CA . PRO A 1 119 ? -12.784 6.782 9.671 1.00 78.44 119 PRO A CA 1
ATOM 957 C C . PRO A 1 119 ? -14.105 6.623 8.915 1.00 78.44 119 PRO A C 1
ATOM 959 O O . PRO A 1 119 ? -15.020 7.420 9.087 1.00 78.44 119 PRO A O 1
ATOM 962 N N . ASP A 1 120 ? -14.221 5.583 8.090 1.00 74.12 120 ASP A N 1
ATOM 963 C CA . ASP A 1 120 ? -15.417 5.353 7.271 1.00 74.12 120 ASP A CA 1
ATOM 964 C C . ASP A 1 120 ? -16.487 4.542 8.014 1.00 74.12 120 ASP A C 1
ATOM 966 O O . ASP A 1 120 ? -17.594 4.340 7.516 1.00 74.12 120 ASP A O 1
ATOM 970 N N . ASN A 1 121 ? -16.166 4.061 9.218 1.00 70.62 121 ASN A N 1
ATOM 971 C CA . ASN A 1 121 ? -17.057 3.258 10.035 1.00 70.62 121 ASN A CA 1
ATOM 972 C C . ASN A 1 121 ? -16.902 3.633 11.512 1.00 70.62 121 ASN A C 1
ATOM 974 O O . ASN A 1 121 ? -16.211 2.958 12.274 1.00 70.62 121 ASN A O 1
ATOM 978 N N . HIS A 1 122 ? -17.615 4.685 11.918 1.00 72.94 122 HIS A N 1
ATOM 979 C CA . HIS A 1 122 ? -17.715 5.162 13.303 1.00 72.94 122 HIS A CA 1
ATOM 980 C C . HIS A 1 122 ? -18.531 4.221 14.212 1.00 72.94 122 HIS A C 1
ATOM 982 O O . HIS A 1 122 ? -19.178 4.663 15.160 1.00 72.94 122 HIS A O 1
ATOM 988 N N . SER A 1 123 ? -18.537 2.919 13.920 1.00 83.31 123 SER A N 1
ATOM 989 C CA . SER A 1 123 ? -19.143 1.914 14.783 1.00 83.31 123 SER A CA 1
ATOM 990 C C . SER A 1 123 ? -18.322 1.807 16.059 1.00 83.31 123 SER A C 1
ATOM 992 O O . SER A 1 123 ? -17.260 1.187 16.079 1.00 83.31 123 SER A O 1
ATOM 994 N N . ILE A 1 124 ? -18.821 2.431 17.116 1.00 90.25 124 ILE A N 1
ATOM 995 C CA . ILE A 1 124 ? -18.354 2.239 18.484 1.00 90.25 124 ILE A CA 1
ATOM 996 C C . ILE A 1 124 ? -18.988 0.969 19.063 1.00 90.25 124 ILE A C 1
ATOM 998 O O . ILE A 1 124 ? -20.097 0.582 18.669 1.00 90.25 124 ILE A O 1
ATOM 1002 N N . ILE A 1 125 ? -18.307 0.313 20.006 1.00 92.75 125 ILE A N 1
ATOM 1003 C CA . ILE A 1 125 ? -18.920 -0.796 20.744 1.00 92.75 125 ILE A CA 1
ATOM 1004 C C . ILE A 1 125 ? -20.183 -0.291 21.436 1.00 92.75 125 ILE A C 1
ATOM 1006 O O . ILE A 1 125 ? -20.155 0.705 22.160 1.00 92.75 125 ILE A O 1
ATOM 1010 N N . THR A 1 126 ? -21.280 -1.005 21.208 1.00 93.56 126 THR A N 1
ATOM 1011 C CA . THR A 1 126 ? -22.591 -0.682 21.767 1.00 93.56 126 THR A CA 1
ATOM 1012 C C . THR A 1 126 ? -23.147 -1.912 22.460 1.00 93.56 126 THR A C 1
ATOM 1014 O O . THR A 1 126 ? -23.271 -2.975 21.845 1.00 93.56 126 THR A O 1
ATOM 1017 N N . LEU A 1 127 ? -23.492 -1.763 23.734 1.00 94.69 127 LEU A N 1
ATOM 1018 C CA . LEU A 1 127 ? -24.090 -2.802 24.562 1.00 94.69 127 LEU A CA 1
ATOM 1019 C C . LEU A 1 127 ? -25.529 -2.429 24.890 1.00 94.69 127 LEU A C 1
ATOM 1021 O O . LEU A 1 127 ? -25.822 -1.263 25.129 1.00 94.69 127 LEU A O 1
ATOM 1025 N N . LYS A 1 128 ? -26.419 -3.413 24.947 1.00 95.62 128 LYS A N 1
ATOM 1026 C CA . LYS A 1 128 ? -27.785 -3.248 25.441 1.00 95.62 128 LYS A CA 1
ATOM 1027 C C . LYS A 1 128 ? -27.905 -3.870 26.822 1.00 95.62 128 LYS A C 1
ATOM 1029 O O . LYS A 1 128 ? -27.580 -5.042 26.999 1.00 95.62 128 LYS A O 1
ATOM 1034 N N . VAL A 1 129 ? -28.389 -3.105 27.795 1.00 95.31 129 VAL A N 1
ATOM 1035 C CA . VAL A 1 129 ? -28.612 -3.590 29.162 1.00 95.31 129 VAL A CA 1
ATOM 1036 C C . VAL A 1 129 ? -29.791 -4.565 29.167 1.00 95.31 129 VAL A C 1
ATOM 1038 O O . VAL A 1 129 ? -30.897 -4.206 28.765 1.00 95.31 129 VAL A O 1
ATOM 1041 N N . LEU A 1 130 ? -29.578 -5.797 29.631 1.00 96.62 130 LEU A N 1
ATOM 1042 C CA . LEU A 1 130 ? -30.625 -6.823 29.723 1.00 96.62 130 LEU A CA 1
ATOM 1043 C C . LEU A 1 130 ? -31.181 -6.965 31.144 1.00 96.62 130 LEU A C 1
ATOM 1045 O O . LEU A 1 130 ? -32.377 -7.193 31.317 1.00 96.62 130 LEU A O 1
ATOM 1049 N N . SER A 1 131 ? -30.338 -6.795 32.164 1.00 96.75 131 SER A N 1
ATOM 1050 C CA . SER A 1 131 ? -30.758 -6.778 33.567 1.00 96.75 131 SER A CA 1
ATOM 1051 C C . SER A 1 131 ? -29.900 -5.833 34.403 1.00 96.75 131 SER A C 1
ATOM 1053 O O . SER A 1 131 ? -28.734 -5.577 34.084 1.00 96.75 131 SER A O 1
ATOM 1055 N N . ILE A 1 132 ? -30.486 -5.346 35.497 1.00 96.62 132 ILE A N 1
ATOM 1056 C CA . ILE A 1 132 ? -29.849 -4.452 36.466 1.00 96.62 132 ILE A CA 1
ATOM 1057 C C . ILE A 1 132 ? -29.949 -5.019 37.887 1.00 96.62 132 ILE A C 1
ATOM 1059 O O . ILE A 1 132 ? -30.814 -5.849 38.163 1.00 96.62 132 ILE A O 1
ATOM 1063 N N . THR A 1 133 ? -29.063 -4.579 38.776 1.00 95.81 133 THR A N 1
ATOM 1064 C CA . THR A 1 133 ? -29.145 -4.828 40.222 1.00 95.81 133 THR A CA 1
ATOM 1065 C C . THR A 1 133 ? -30.156 -3.887 40.886 1.00 95.81 133 THR A C 1
ATOM 1067 O O . THR A 1 133 ? -30.631 -2.934 40.266 1.00 95.81 133 THR A O 1
ATOM 1070 N N . ASP A 1 134 ? -30.434 -4.095 42.175 1.00 93.69 134 ASP A N 1
ATOM 1071 C CA . ASP A 1 134 ? -31.342 -3.242 42.963 1.00 93.69 134 ASP A CA 1
ATOM 1072 C C . ASP A 1 134 ? -30.907 -1.763 43.012 1.00 93.69 134 ASP A C 1
ATOM 1074 O O . ASP A 1 134 ? -31.718 -0.867 43.223 1.00 93.69 134 ASP A O 1
ATOM 1078 N N . GLN A 1 135 ? -29.617 -1.498 42.801 1.00 91.69 135 GLN A N 1
ATOM 1079 C CA . GLN A 1 135 ? -28.992 -0.173 42.787 1.00 91.69 135 GLN A CA 1
ATOM 1080 C C . GLN A 1 135 ? -28.927 0.430 41.371 1.00 91.69 135 GLN A C 1
ATOM 1082 O O . GLN A 1 135 ? -28.304 1.471 41.165 1.00 91.69 135 GLN A O 1
ATOM 1087 N N . GLY A 1 136 ? -29.525 -0.235 40.377 1.00 92.56 136 GLY A N 1
ATOM 1088 C CA . GLY A 1 136 ? -29.479 0.183 38.978 1.00 92.56 136 GLY A CA 1
ATOM 1089 C C . GLY A 1 136 ? -28.126 -0.047 38.302 1.00 92.56 136 GLY A C 1
ATOM 1090 O O . GLY A 1 136 ? -27.838 0.601 37.302 1.00 92.56 136 GLY A O 1
ATOM 1091 N N . GLY A 1 137 ? -27.272 -0.923 38.838 1.00 95.06 137 GLY A N 1
ATOM 1092 C CA . GLY A 1 137 ? -26.017 -1.308 38.189 1.00 95.06 137 GLY A CA 1
ATOM 1093 C C . GLY A 1 137 ? -26.243 -2.381 37.126 1.00 95.06 137 GLY A C 1
ATOM 1094 O O . GLY A 1 137 ? -27.117 -3.228 37.287 1.00 95.06 137 GLY A O 1
ATOM 1095 N N . ILE A 1 138 ? -25.460 -2.385 36.048 1.00 94.75 138 ILE A N 1
ATOM 1096 C CA . ILE A 1 138 ? -25.575 -3.390 34.979 1.00 94.75 138 ILE A CA 1
ATOM 1097 C C . ILE A 1 138 ? -25.215 -4.773 35.531 1.00 94.75 138 ILE A C 1
ATOM 1099 O O . ILE A 1 138 ? -24.134 -4.965 36.087 1.00 94.75 138 ILE A O 1
ATOM 1103 N N . SER A 1 139 ? -26.112 -5.744 35.348 1.00 94.44 139 SER A N 1
ATOM 1104 C CA . SER A 1 139 ? -25.889 -7.145 35.726 1.00 94.44 139 SER A CA 1
ATOM 1105 C C . SER A 1 139 ? -25.660 -8.034 34.504 1.00 94.44 139 SER A C 1
ATOM 1107 O O . SER A 1 139 ? -24.725 -8.832 34.502 1.00 94.44 139 SER A O 1
ATOM 1109 N N . THR A 1 140 ? -26.467 -7.877 33.452 1.00 94.88 140 THR A N 1
ATOM 1110 C CA . THR A 1 140 ? -26.290 -8.598 32.181 1.00 94.88 140 THR A CA 1
ATOM 1111 C C . THR A 1 140 ? -26.489 -7.670 30.991 1.00 94.88 140 THR A C 1
ATOM 1113 O O . THR A 1 140 ? -27.205 -6.666 31.072 1.00 94.88 140 THR A O 1
ATOM 1116 N N . TRP A 1 141 ? -25.840 -8.003 29.878 1.00 95.25 141 TRP A N 1
ATOM 1117 C CA . TRP A 1 141 ? -25.821 -7.195 28.667 1.00 95.25 141 TRP A CA 1
ATOM 1118 C C . TRP A 1 141 ? -25.808 -8.068 27.413 1.00 95.25 141 TRP A C 1
ATOM 1120 O O . TRP A 1 141 ? -25.471 -9.250 27.453 1.00 95.25 141 TRP A O 1
ATOM 1130 N N . GLU A 1 142 ? -26.142 -7.445 26.291 1.00 95.75 142 GLU A N 1
ATOM 1131 C CA . GLU A 1 142 ? -26.020 -7.998 24.947 1.00 95.75 142 GLU A CA 1
ATOM 1132 C C . GLU A 1 142 ? -25.144 -7.074 24.100 1.00 95.75 142 GLU A C 1
ATOM 1134 O O . GLU A 1 142 ? -25.277 -5.852 24.167 1.00 95.75 142 GLU A O 1
ATOM 1139 N N . VAL A 1 143 ? -24.244 -7.641 23.295 1.00 95.44 143 VAL A N 1
ATOM 1140 C CA . VAL A 1 143 ? -23.463 -6.862 22.327 1.00 95.44 143 VAL A CA 1
ATOM 1141 C C . VAL A 1 143 ? -24.349 -6.559 21.120 1.00 95.44 143 VAL A C 1
ATOM 1143 O O . VAL A 1 143 ? -24.729 -7.466 20.387 1.00 95.44 143 VAL A O 1
ATOM 1146 N N . VAL A 1 144 ? -24.652 -5.279 20.900 1.00 95.50 144 VAL A N 1
ATOM 1147 C CA . VAL A 1 144 ? -25.398 -4.802 19.722 1.00 95.50 144 VAL A CA 1
ATOM 1148 C C . VAL A 1 144 ? -24.446 -4.497 18.569 1.00 95.50 144 VAL A C 1
ATOM 1150 O O . VAL A 1 144 ? -24.753 -4.778 17.413 1.00 95.50 144 VAL A O 1
ATOM 1153 N N . ASN A 1 145 ? -23.286 -3.917 18.878 1.00 94.19 145 ASN A N 1
ATOM 1154 C CA . ASN A 1 145 ? -22.246 -3.600 17.906 1.00 94.19 145 ASN A CA 1
ATOM 1155 C C . ASN A 1 145 ? -20.871 -3.892 18.517 1.00 94.19 145 ASN A C 1
ATOM 1157 O O . ASN A 1 145 ? -20.578 -3.426 19.617 1.00 94.19 145 ASN A O 1
ATOM 1161 N N . SER A 1 146 ? -20.035 -4.640 17.797 1.00 93.25 146 SER A N 1
ATOM 1162 C CA . SER A 1 146 ? -18.665 -4.981 18.205 1.00 93.25 146 SER A CA 1
ATOM 1163 C C . SER A 1 146 ? -17.655 -3.851 17.986 1.00 93.25 146 SER A C 1
ATOM 1165 O O . SER A 1 146 ? -16.523 -3.932 18.458 1.00 93.25 146 SER A O 1
ATOM 1167 N N . GLY A 1 147 ? -18.055 -2.805 17.265 1.00 92.56 147 GLY A N 1
ATOM 1168 C CA . GLY A 1 147 ? -17.211 -1.687 16.874 1.00 92.56 147 GLY A CA 1
ATOM 1169 C C . GLY A 1 147 ? -16.033 -2.062 15.966 1.00 92.56 147 GLY A C 1
ATOM 1170 O O . GLY A 1 147 ? -15.699 -3.234 15.796 1.00 92.56 147 GLY A O 1
ATOM 1171 N N . ARG A 1 148 ? -15.399 -1.060 15.344 1.00 92.06 148 ARG A N 1
ATOM 1172 C CA . ARG A 1 148 ? -14.188 -1.258 14.524 1.00 92.06 148 ARG A CA 1
ATOM 1173 C C . ARG A 1 148 ? -13.148 -0.183 14.804 1.00 92.06 148 ARG A C 1
ATOM 1175 O O . ARG A 1 148 ? -13.423 1.011 14.688 1.00 92.06 148 ARG A O 1
ATOM 1182 N N . TYR A 1 149 ? -11.936 -0.621 15.122 1.00 91.56 149 TYR A N 1
ATOM 1183 C CA . TYR A 1 149 ? -10.856 0.229 15.610 1.00 91.56 149 TYR A CA 1
ATOM 1184 C C . TYR A 1 149 ? -9.569 0.017 14.812 1.00 91.56 149 TYR A C 1
ATOM 1186 O O . TYR A 1 149 ? -9.211 -1.107 14.475 1.00 91.56 149 TYR A O 1
ATOM 1194 N N . LEU A 1 150 ? -8.840 1.103 14.564 1.00 91.19 150 LEU A N 1
ATOM 1195 C CA . LEU A 1 150 ? -7.456 1.087 14.079 1.00 91.19 150 LEU A CA 1
ATOM 1196 C C . LEU A 1 150 ? -6.478 0.846 15.231 1.00 91.19 150 LEU A C 1
ATOM 1198 O O . LEU A 1 150 ? -5.527 0.082 15.109 1.00 91.19 150 LEU A O 1
ATOM 1202 N N . SER A 1 151 ? -6.768 1.458 16.378 1.00 89.75 151 SER A N 1
ATOM 1203 C CA . SER A 1 151 ? -6.110 1.179 17.649 1.00 89.75 151 SER A CA 1
ATOM 1204 C C . SER A 1 151 ? -7.201 0.951 18.686 1.00 89.75 151 SER A C 1
ATOM 1206 O O . SER A 1 151 ? -7.924 1.901 18.990 1.00 89.75 151 SER A O 1
ATOM 1208 N N . PRO A 1 152 ? -7.356 -0.256 19.249 1.00 88.88 152 PRO A N 1
ATOM 1209 C CA . PRO A 1 152 ? -8.310 -0.457 20.328 1.00 88.88 152 PRO A CA 1
ATOM 1210 C C . PRO A 1 152 ? -7.914 0.385 21.559 1.00 88.88 152 PRO A C 1
ATOM 1212 O O . PRO A 1 152 ? -6.764 0.841 21.659 1.00 88.88 152 PRO A O 1
ATOM 1215 N N . PRO A 1 153 ? -8.848 0.627 22.494 1.00 85.38 153 PRO A N 1
ATOM 1216 C CA . PRO A 1 153 ? -8.530 1.166 23.811 1.00 85.38 153 PRO A CA 1
ATOM 1217 C C . PRO A 1 153 ? -7.343 0.420 24.440 1.00 85.38 153 PRO A C 1
ATOM 12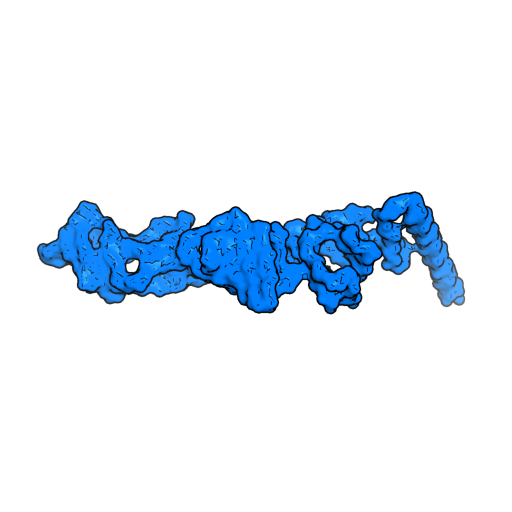19 O O . PRO A 1 153 ? -7.295 -0.809 24.441 1.00 85.38 153 PRO A O 1
ATOM 1222 N N . LYS A 1 154 ? -6.349 1.170 24.935 1.00 73.44 154 LYS A N 1
ATOM 1223 C CA . LYS A 1 154 ? -5.124 0.591 25.520 1.00 73.44 154 LYS A CA 1
ATOM 1224 C C . LYS A 1 154 ? -5.384 -0.062 26.873 1.00 73.44 154 LYS A C 1
ATOM 1226 O O . LYS A 1 154 ? -4.736 -1.052 27.213 1.00 73.44 154 LYS A O 1
ATOM 1231 N N . ASP A 1 155 ? -6.325 0.499 27.621 1.00 69.75 155 ASP A N 1
ATOM 1232 C CA . ASP A 1 155 ? -6.745 -0.035 28.902 1.00 69.75 155 ASP A CA 1
ATOM 1233 C C . ASP A 1 155 ? -7.794 -1.112 28.658 1.00 69.75 155 ASP A C 1
ATOM 1235 O O . ASP A 1 155 ? -8.830 -0.872 28.041 1.00 69.75 155 ASP A O 1
ATOM 1239 N N . LYS A 1 156 ? -7.524 -2.322 29.156 1.00 66.31 156 LYS A N 1
ATOM 1240 C CA . LYS A 1 156 ? -8.495 -3.422 29.097 1.00 66.31 156 LYS A CA 1
ATOM 1241 C C . LYS A 1 156 ? -9.775 -3.078 29.848 1.00 66.31 156 LYS A C 1
ATOM 1243 O O . LYS A 1 156 ? -10.812 -3.643 29.541 1.00 66.31 156 LYS A O 1
ATOM 1248 N N . GLU A 1 157 ? -9.687 -2.164 30.812 1.00 73.75 157 GLU A N 1
ATOM 1249 C CA . GLU A 1 157 ? -10.831 -1.583 31.494 1.00 73.75 157 GLU A CA 1
ATOM 1250 C C . GLU A 1 157 ? -11.307 -0.331 30.747 1.00 73.75 157 GLU A C 1
ATOM 1252 O O . GLU A 1 157 ? -10.688 0.728 30.831 1.00 73.75 157 GLU A O 1
ATOM 1257 N N . CYS A 1 158 ? -12.412 -0.452 30.016 1.00 74.19 158 CYS A N 1
ATOM 1258 C CA . CYS A 1 158 ? -13.014 0.661 29.288 1.00 74.19 158 CYS A CA 1
ATOM 1259 C C . CYS A 1 158 ? -14.258 1.164 30.027 1.00 74.19 158 CYS A C 1
ATOM 1261 O O . CYS A 1 158 ? -15.102 0.366 30.446 1.00 74.19 158 CYS A O 1
ATOM 1263 N N . GLY A 1 159 ? -14.364 2.484 30.194 1.00 72.88 159 GLY A N 1
ATOM 1264 C CA . GLY A 1 159 ? -15.545 3.130 30.765 1.00 72.88 159 GLY A CA 1
ATOM 1265 C C . GLY A 1 159 ? -16.662 3.318 29.739 1.00 72.88 159 GLY A C 1
ATOM 1266 O O . GLY A 1 159 ? -16.410 3.396 28.536 1.00 72.88 159 GLY A O 1
ATOM 1267 N N . SER A 1 160 ? -17.900 3.409 30.220 1.00 75.06 160 SER A N 1
ATOM 1268 C CA . SER A 1 160 ? -19.037 3.837 29.405 1.00 75.06 160 SER A CA 1
ATOM 1269 C C . SER A 1 160 ? -18.973 5.346 29.118 1.00 75.06 160 SER A C 1
ATOM 1271 O O . SER A 1 160 ? -18.952 6.128 30.071 1.00 75.06 160 SER A O 1
ATOM 1273 N N . SER A 1 161 ? -18.985 5.754 27.844 1.00 64.62 161 SER A N 1
ATOM 1274 C CA . SER A 1 161 ? -18.971 7.168 27.409 1.00 64.62 161 SER A CA 1
ATOM 1275 C C . SER A 1 161 ? -20.245 7.909 27.752 1.00 64.62 161 SER A C 1
ATOM 1277 O O . SER A 1 161 ? -20.263 9.105 28.033 1.00 64.62 161 SER A O 1
ATOM 1279 N N . SER A 1 162 ? -21.345 7.196 27.552 1.00 64.31 162 SER A N 1
ATOM 1280 C CA . SER A 1 162 ? -22.662 7.774 27.458 1.00 64.31 162 SER A CA 1
ATOM 1281 C C . SER A 1 162 ? -23.680 6.672 27.672 1.00 64.31 162 SER A C 1
ATOM 1283 O O . SER A 1 162 ? -23.616 5.581 27.101 1.00 64.31 162 SER A O 1
ATOM 1285 N N . SER A 1 163 ? -24.626 6.984 28.534 1.00 68.12 163 SER A N 1
ATOM 1286 C CA . SER A 1 163 ? -25.943 6.386 28.540 1.00 68.12 163 SER A CA 1
ATOM 1287 C C . SER A 1 163 ? -26.923 7.518 28.859 1.00 68.12 163 SER A C 1
ATOM 1289 O O . SER A 1 163 ? -26.494 8.608 29.255 1.00 68.12 163 SER A O 1
ATOM 1291 N N . GLU A 1 164 ? -28.211 7.340 28.584 1.00 74.38 164 GLU A N 1
ATOM 1292 C CA . GLU A 1 164 ? -29.177 8.425 28.793 1.00 74.38 164 GLU A CA 1
ATOM 1293 C C . GLU A 1 164 ? -29.350 8.739 30.285 1.00 74.38 164 GLU A C 1
ATOM 1295 O O . GLU A 1 164 ? -29.719 9.861 30.635 1.00 74.38 164 GLU A O 1
ATOM 1300 N N . LEU A 1 165 ? -29.113 7.753 31.160 1.00 78.00 165 LEU A N 1
ATOM 1301 C CA . LEU A 1 165 ? -29.454 7.833 32.581 1.00 78.00 165 LEU A CA 1
ATOM 1302 C C . LEU A 1 165 ? -28.401 7.235 33.520 1.00 78.00 165 LEU A C 1
ATOM 1304 O O . LEU A 1 165 ? -28.259 7.717 34.645 1.00 78.00 165 LEU A O 1
ATOM 1308 N N . GLY A 1 166 ? -27.692 6.193 33.089 1.00 84.25 166 GLY A N 1
ATOM 1309 C CA . GLY A 1 166 ? -26.675 5.514 33.887 1.00 84.25 166 GLY A CA 1
ATOM 1310 C C . GLY A 1 166 ? -25.265 6.098 33.754 1.00 84.25 166 GLY A C 1
ATOM 1311 O O . GLY A 1 166 ? -24.907 6.763 32.777 1.00 84.25 166 GLY A O 1
ATOM 1312 N N . GLU A 1 167 ? -24.419 5.817 34.742 1.00 90.06 167 GLU A N 1
ATOM 1313 C CA . GLU A 1 167 ? -23.016 6.238 34.716 1.00 90.06 167 GLU A CA 1
ATOM 1314 C C . GLU A 1 167 ? -22.079 5.252 35.425 1.00 90.06 167 GLU A C 1
ATOM 1316 O O . GLU A 1 167 ? -22.495 4.395 36.209 1.00 90.06 167 GLU A O 1
ATOM 1321 N N . GLY A 1 168 ? -20.782 5.355 35.121 1.00 89.19 168 GLY A N 1
ATOM 1322 C CA . GLY A 1 168 ? -19.716 4.676 35.865 1.00 89.19 168 GLY A CA 1
ATOM 1323 C C . GLY A 1 168 ? -19.575 3.171 35.620 1.00 89.19 168 GLY A C 1
ATOM 1324 O O . GLY A 1 168 ? -18.913 2.496 36.418 1.00 89.19 168 GLY A O 1
ATOM 1325 N N . ALA A 1 169 ? -20.168 2.630 34.548 1.00 91.56 169 ALA A N 1
ATOM 1326 C CA . ALA A 1 169 ? -19.939 1.237 34.186 1.00 91.56 169 ALA A CA 1
ATOM 1327 C C . ALA A 1 169 ? -18.547 1.080 33.567 1.00 91.56 169 ALA A C 1
ATOM 1329 O O . ALA A 1 169 ? -18.092 1.927 32.793 1.00 91.56 169 ALA A O 1
ATOM 1330 N N . LYS A 1 170 ? -17.865 -0.008 33.924 1.00 92.19 170 LYS A N 1
ATOM 1331 C CA . LYS A 1 170 ? -16.546 -0.352 33.397 1.00 92.19 170 LYS A CA 1
ATOM 1332 C C . LYS A 1 170 ? -16.469 -1.832 33.067 1.00 92.19 170 LYS A C 1
ATOM 1334 O O . LYS A 1 170 ? -16.958 -2.679 33.819 1.00 92.19 170 LYS A O 1
ATOM 1339 N N . PHE A 1 171 ? -15.834 -2.127 31.942 1.00 90.25 171 PHE A N 1
ATOM 1340 C CA . PHE A 1 171 ? -15.807 -3.456 31.349 1.00 90.25 171 PHE A CA 1
ATOM 1341 C C . PHE A 1 171 ? -14.375 -3.878 31.072 1.00 90.25 171 PHE A C 1
ATOM 1343 O O . PHE A 1 171 ? -13.590 -3.080 30.567 1.00 90.25 171 PHE A O 1
ATOM 1350 N N . TYR A 1 172 ? -14.062 -5.143 31.347 1.00 90.44 172 TYR A N 1
ATOM 1351 C CA . TYR A 1 172 ? -12.818 -5.762 30.912 1.00 90.44 172 TYR A CA 1
ATOM 1352 C C . TYR A 1 172 ? -13.003 -6.395 29.532 1.00 90.44 172 TYR A C 1
ATOM 1354 O O . TYR A 1 172 ? -13.688 -7.414 29.395 1.00 90.44 172 TYR A O 1
ATOM 1362 N N . ILE A 1 173 ? -12.407 -5.784 28.513 1.00 91.00 173 ILE A N 1
ATOM 1363 C CA . ILE A 1 173 ? -12.688 -6.070 27.107 1.00 91.00 173 ILE A CA 1
ATOM 1364 C C . ILE A 1 173 ? -11.461 -6.661 26.410 1.00 91.00 173 ILE A C 1
ATOM 1366 O O . ILE A 1 173 ? -10.340 -6.183 26.592 1.00 91.00 173 ILE A O 1
ATOM 1370 N N . HIS A 1 174 ? -11.682 -7.677 25.571 1.00 91.81 174 HIS A N 1
ATOM 1371 C CA . HIS A 1 174 ? -10.686 -8.166 24.617 1.00 91.81 174 HIS A CA 1
ATOM 1372 C C . HIS A 1 174 ? -11.087 -7.853 23.188 1.00 91.81 174 HIS A C 1
ATOM 1374 O O . HIS A 1 174 ? -12.243 -7.998 22.788 1.00 91.81 174 HIS A O 1
ATOM 1380 N N . PHE A 1 175 ? -10.079 -7.477 22.414 1.00 92.81 175 PHE A N 1
ATOM 1381 C CA . PHE A 1 175 ? -10.191 -7.206 20.994 1.00 92.81 175 PHE A CA 1
ATOM 1382 C C . PHE A 1 175 ? -9.455 -8.287 20.218 1.00 92.81 175 PHE A C 1
ATOM 1384 O O . PHE A 1 175 ? -8.387 -8.742 20.635 1.00 92.81 175 PHE A O 1
ATOM 1391 N N . LYS A 1 176 ? -10.001 -8.647 19.062 1.00 93.75 176 LYS A N 1
ATOM 1392 C CA . LYS A 1 176 ? -9.324 -9.489 18.076 1.00 93.75 176 LYS A CA 1
ATOM 1393 C C . LYS A 1 176 ? -9.004 -8.679 16.832 1.00 93.75 176 LYS A C 1
ATOM 1395 O O . LYS A 1 176 ? -9.718 -7.737 16.491 1.00 93.75 176 LYS A O 1
ATOM 1400 N N . GLU A 1 177 ? -7.926 -9.061 16.161 1.00 92.81 177 GLU A N 1
ATOM 1401 C CA . GLU A 1 177 ? -7.622 -8.577 14.817 1.00 92.81 177 GLU A CA 1
ATOM 1402 C C . GLU A 1 177 ? -8.650 -9.154 13.836 1.00 92.81 177 GLU A C 1
ATOM 1404 O O . GLU A 1 177 ? -8.983 -10.338 13.897 1.00 92.81 177 GLU A O 1
ATOM 1409 N N . ILE A 1 178 ? -9.172 -8.311 12.951 1.00 91.31 178 ILE A N 1
ATOM 1410 C CA . ILE A 1 178 ? -10.100 -8.715 11.897 1.00 91.31 178 ILE A CA 1
ATOM 1411 C C . ILE A 1 178 ? -9.278 -9.254 10.723 1.00 91.31 178 ILE A C 1
ATOM 1413 O O . ILE A 1 178 ? -8.374 -8.577 10.235 1.00 91.31 178 ILE A O 1
ATOM 1417 N N . ASP A 1 179 ? -9.637 -10.433 10.207 1.00 84.94 179 ASP A N 1
ATOM 1418 C CA . ASP A 1 179 ? -8.941 -11.052 9.065 1.00 84.94 179 ASP A CA 1
ATOM 1419 C C . ASP A 1 179 ? -8.949 -10.161 7.809 1.00 84.94 179 ASP A C 1
ATOM 1421 O O . ASP A 1 179 ? -8.015 -10.156 7.003 1.00 84.94 179 ASP A O 1
ATOM 1425 N N . LYS A 1 180 ? -10.021 -9.380 7.635 1.00 79.50 180 LYS A N 1
ATOM 1426 C CA . LYS A 1 180 ? -10.164 -8.424 6.540 1.00 79.50 180 LYS A CA 1
ATOM 1427 C C . LYS A 1 180 ? -9.484 -7.103 6.894 1.00 79.50 180 LYS A C 1
ATOM 1429 O O . LYS A 1 180 ? -10.010 -6.311 7.675 1.00 79.50 180 LYS A O 1
ATOM 1434 N N . ARG A 1 181 ? -8.352 -6.847 6.242 1.00 82.19 181 ARG A N 1
ATOM 1435 C CA . ARG A 1 181 ? -7.612 -5.586 6.353 1.00 82.19 181 ARG A CA 1
ATOM 1436 C C . ARG A 1 181 ? -8.349 -4.433 5.678 1.00 82.19 181 ARG A C 1
ATOM 1438 O O . ARG A 1 181 ? -8.897 -4.593 4.583 1.00 82.19 181 ARG A O 1
ATOM 1445 N N . GLY A 1 182 ? -8.313 -3.271 6.322 1.00 84.75 182 GLY A N 1
ATOM 1446 C CA . GLY A 1 182 ? -8.633 -2.009 5.666 1.00 84.75 182 GLY A CA 1
ATOM 1447 C C . GLY A 1 182 ? -7.579 -1.692 4.613 1.00 84.75 182 GLY A C 1
ATOM 1448 O O . GLY A 1 182 ? -6.415 -2.080 4.762 1.00 84.75 182 GLY A O 1
ATOM 1449 N N . TRP A 1 183 ? -7.983 -1.014 3.541 1.00 92.31 183 TRP A N 1
ATOM 1450 C CA . TRP A 1 183 ? -7.067 -0.580 2.493 1.00 92.31 183 TRP A CA 1
ATOM 1451 C C . TRP A 1 183 ? -7.392 0.836 2.022 1.00 92.31 183 TRP A C 1
ATOM 1453 O O . TRP A 1 183 ? -8.549 1.253 2.038 1.00 92.31 183 TRP A O 1
ATOM 1463 N N . ILE A 1 184 ? -6.357 1.569 1.618 1.00 94.38 184 ILE A N 1
ATOM 1464 C CA . ILE A 1 1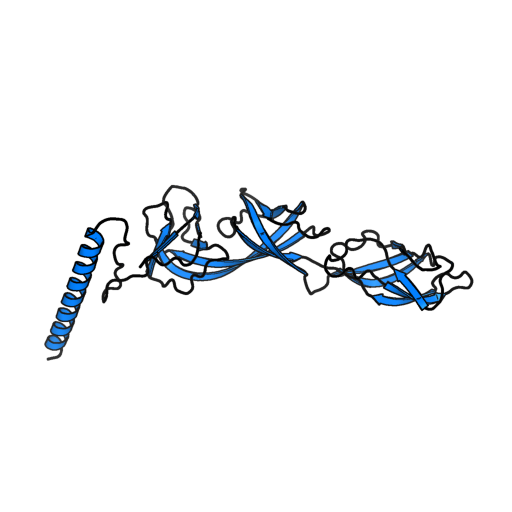84 ? -6.448 2.920 1.062 1.00 94.38 184 ILE A CA 1
ATOM 1465 C C . ILE A 1 184 ? -5.364 3.138 0.007 1.00 94.38 184 ILE A C 1
ATOM 1467 O O . ILE A 1 184 ? -4.236 2.677 0.169 1.00 94.38 184 ILE A O 1
ATOM 1471 N N . ASP A 1 185 ? -5.666 3.941 -1.009 1.00 96.12 185 ASP A N 1
ATOM 1472 C CA . ASP A 1 185 ? -4.669 4.355 -1.998 1.00 96.12 185 ASP A CA 1
ATOM 1473 C C . ASP A 1 185 ? -3.992 5.667 -1.604 1.00 96.12 185 ASP A C 1
ATOM 1475 O O . ASP A 1 185 ? -4.641 6.630 -1.172 1.00 96.12 185 ASP A O 1
ATOM 1479 N N . ARG A 1 186 ? -2.670 5.738 -1.767 1.00 96.62 186 ARG A N 1
ATOM 1480 C CA . ARG A 1 186 ? -1.882 6.959 -1.544 1.00 96.62 186 ARG A CA 1
ATOM 1481 C C . ARG A 1 186 ? -0.828 7.132 -2.621 1.00 96.62 186 ARG A C 1
ATOM 1483 O O . ARG A 1 186 ? -0.122 6.192 -2.955 1.00 96.62 186 ARG A O 1
ATOM 1490 N N . THR A 1 187 ? -0.676 8.347 -3.137 1.00 97.44 187 THR A N 1
ATOM 1491 C CA . THR A 1 187 ? 0.401 8.653 -4.085 1.00 97.44 187 THR A CA 1
ATOM 1492 C C . THR A 1 187 ? 1.638 9.102 -3.328 1.00 97.44 187 THR A C 1
ATOM 1494 O O . THR A 1 187 ? 1.556 9.855 -2.356 1.00 97.44 187 THR A O 1
ATOM 1497 N N . ILE A 1 188 ? 2.801 8.677 -3.796 1.00 97.81 188 ILE A N 1
ATOM 1498 C CA . ILE A 1 188 ? 4.080 9.117 -3.259 1.00 97.81 188 ILE A CA 1
ATOM 1499 C C . ILE A 1 188 ? 4.373 10.541 -3.724 1.00 97.81 188 ILE A C 1
ATOM 1501 O O . ILE A 1 188 ? 4.522 10.792 -4.920 1.00 97.81 188 ILE A O 1
ATOM 1505 N N . ALA A 1 189 ? 4.508 11.455 -2.767 1.00 97.69 189 ALA A N 1
ATOM 1506 C CA . ALA A 1 189 ? 4.942 12.824 -3.009 1.00 97.69 189 ALA A CA 1
ATOM 1507 C C . ALA A 1 189 ? 6.469 12.928 -3.119 1.00 97.69 189 ALA A C 1
ATOM 1509 O O . ALA A 1 189 ? 6.965 13.640 -3.984 1.00 97.69 189 ALA A O 1
ATOM 1510 N N . SER A 1 190 ? 7.214 12.227 -2.256 1.00 97.81 190 SER A N 1
ATOM 1511 C CA . SER A 1 190 ? 8.681 12.173 -2.321 1.00 97.81 190 SER A CA 1
ATOM 1512 C C . SER A 1 190 ? 9.257 10.932 -1.641 1.00 97.81 190 SER A C 1
ATOM 1514 O O . SER A 1 190 ? 8.616 10.353 -0.758 1.00 97.81 190 SER A O 1
ATOM 1516 N N . ILE A 1 191 ? 10.477 10.527 -2.018 1.00 97.88 191 ILE A N 1
ATOM 1517 C CA . ILE A 1 191 ? 11.201 9.429 -1.352 1.00 97.88 191 ILE A CA 1
ATOM 1518 C C . ILE A 1 191 ? 12.638 9.829 -1.034 1.00 97.88 191 ILE A C 1
ATOM 1520 O O . ILE A 1 191 ? 13.385 10.289 -1.894 1.00 97.88 191 ILE A O 1
ATOM 1524 N N . LYS A 1 192 ? 13.064 9.560 0.202 1.00 97.81 192 LYS A N 1
ATOM 1525 C CA . LYS A 1 192 ? 14.475 9.578 0.590 1.00 97.81 192 LYS A CA 1
ATOM 1526 C C . LYS A 1 192 ? 14.998 8.150 0.710 1.00 97.81 192 LYS A C 1
ATOM 1528 O O . LYS A 1 192 ? 14.652 7.439 1.655 1.00 97.81 192 LYS A O 1
ATOM 1533 N N . TYR A 1 193 ? 15.871 7.762 -0.212 1.00 96.44 193 TYR A N 1
ATOM 1534 C CA . TYR A 1 193 ? 16.565 6.475 -0.176 1.00 96.44 193 TYR A CA 1
ATOM 1535 C C . TYR A 1 193 ? 17.797 6.562 0.727 1.00 96.44 193 TYR A C 1
ATOM 1537 O O . TYR A 1 193 ? 18.666 7.412 0.528 1.00 96.44 193 TYR A O 1
ATOM 1545 N N . LEU A 1 194 ? 17.878 5.688 1.727 1.00 96.50 194 LEU A N 1
ATOM 1546 C CA . LEU A 1 194 ? 19.058 5.498 2.570 1.00 96.50 194 LEU A CA 1
ATOM 1547 C C . LEU A 1 194 ? 19.597 4.076 2.360 1.00 96.50 194 LEU A C 1
ATOM 1549 O O . LEU A 1 194 ? 18.974 3.251 1.695 1.00 96.50 194 LEU A O 1
ATOM 1553 N N . SER A 1 195 ? 20.773 3.770 2.905 1.00 93.44 195 SER A N 1
ATOM 1554 C CA . SER A 1 195 ? 21.399 2.451 2.729 1.00 93.44 195 SER A CA 1
ATOM 1555 C C . SER A 1 195 ? 20.591 1.313 3.365 1.00 93.44 195 SER A C 1
ATOM 1557 O O . SER A 1 195 ? 20.532 0.222 2.805 1.00 93.44 195 SER A O 1
ATOM 1559 N N . ASN A 1 196 ? 19.954 1.567 4.508 1.00 95.88 196 ASN A N 1
ATOM 1560 C CA . ASN A 1 196 ? 19.257 0.568 5.323 1.00 95.88 196 ASN A CA 1
ATOM 1561 C C . ASN A 1 196 ? 17.741 0.788 5.437 1.00 95.88 196 ASN A C 1
ATOM 1563 O O . ASN A 1 196 ? 17.050 -0.048 6.010 1.00 95.88 196 ASN A O 1
ATOM 1567 N N . GLN A 1 197 ? 17.217 1.895 4.918 1.00 97.50 197 GLN A N 1
ATOM 1568 C CA . GLN A 1 197 ? 15.795 2.219 4.990 1.00 97.50 197 GLN A CA 1
ATOM 1569 C C . GLN A 1 197 ? 15.399 3.183 3.875 1.00 97.50 197 GLN A C 1
ATOM 1571 O O . GLN A 1 197 ? 16.243 3.853 3.279 1.00 97.50 197 GLN A O 1
ATOM 1576 N N . SER A 1 198 ? 14.102 3.299 3.639 1.00 98.38 198 SER A N 1
ATOM 1577 C CA . SER A 1 198 ? 13.523 4.298 2.746 1.00 98.38 198 SER A CA 1
ATOM 1578 C C . SER A 1 198 ? 12.457 5.081 3.496 1.00 98.38 198 SER A C 1
ATOM 1580 O O . SER A 1 198 ? 11.660 4.500 4.230 1.00 98.38 198 SER A O 1
ATOM 1582 N N . ILE A 1 199 ? 12.452 6.402 3.331 1.00 98.50 199 ILE A N 1
ATOM 1583 C CA . ILE A 1 199 ? 11.461 7.289 3.947 1.00 98.50 199 ILE A CA 1
ATOM 1584 C C . ILE A 1 199 ? 10.568 7.816 2.831 1.00 98.50 199 ILE A C 1
ATOM 1586 O O . ILE A 1 199 ? 11.051 8.532 1.954 1.00 98.50 199 ILE A O 1
ATOM 1590 N N . ILE A 1 200 ? 9.292 7.450 2.861 1.00 98.56 200 ILE A N 1
ATOM 1591 C CA . ILE A 1 200 ? 8.308 7.800 1.835 1.00 98.56 200 ILE A CA 1
ATOM 1592 C C . ILE A 1 200 ? 7.376 8.863 2.408 1.00 98.56 200 ILE A C 1
ATOM 1594 O O . ILE A 1 200 ? 6.743 8.634 3.439 1.00 98.56 200 ILE A O 1
ATOM 1598 N N . THR A 1 201 ? 7.262 9.998 1.722 1.00 98.56 201 THR A N 1
ATOM 1599 C CA . THR A 1 201 ? 6.253 11.023 2.009 1.00 98.56 201 THR A CA 1
ATOM 1600 C C . THR A 1 201 ? 5.065 10.824 1.075 1.00 98.56 201 THR A C 1
ATOM 1602 O O . THR A 1 201 ? 5.225 10.781 -0.145 1.00 98.56 201 THR A O 1
ATOM 1605 N N . LEU A 1 202 ? 3.871 10.709 1.641 1.00 98.44 202 LEU A N 1
ATOM 1606 C CA . LEU A 1 202 ? 2.602 10.525 0.947 1.00 98.44 202 LEU A CA 1
ATOM 1607 C C . LEU A 1 202 ? 1.961 11.883 0.639 1.00 98.44 202 LEU A C 1
ATOM 1609 O O . LEU A 1 202 ? 2.124 12.846 1.389 1.00 98.44 202 LEU A O 1
ATOM 1613 N N . ASN A 1 203 ? 1.197 11.951 -0.449 1.00 97.06 203 ASN A N 1
ATOM 1614 C CA . ASN A 1 203 ? 0.471 13.157 -0.850 1.00 97.06 203 ASN A CA 1
ATOM 1615 C C . ASN A 1 203 ? -0.694 13.512 0.088 1.00 97.06 203 ASN A C 1
ATOM 1617 O O . ASN A 1 203 ? -1.048 14.681 0.201 1.00 97.06 203 ASN A O 1
ATOM 1621 N N . ASN A 1 204 ? -1.263 12.514 0.766 1.00 96.31 204 ASN A N 1
ATOM 1622 C CA . ASN A 1 204 ? -2.390 12.647 1.681 1.00 96.31 204 ASN A CA 1
ATOM 1623 C C . ASN A 1 204 ? -2.089 11.965 3.017 1.00 96.31 204 ASN A C 1
ATOM 1625 O O . ASN A 1 204 ? -1.352 10.977 3.077 1.00 96.31 204 ASN A O 1
ATOM 1629 N N . LEU A 1 205 ? -2.717 12.462 4.084 1.00 95.88 205 LEU A N 1
ATOM 1630 C CA . LEU A 1 205 ? -2.592 11.884 5.418 1.00 95.88 205 LEU A CA 1
ATOM 1631 C C . LEU A 1 205 ? -3.176 10.462 5.462 1.00 95.88 205 LEU A C 1
ATOM 1633 O O . LEU A 1 205 ? -4.202 10.154 4.846 1.00 95.88 205 LEU A O 1
ATOM 1637 N N . LEU A 1 206 ? -2.529 9.597 6.230 1.00 94.44 206 LEU A N 1
ATOM 1638 C CA . LEU A 1 206 ? -3.094 8.356 6.725 1.00 94.44 206 LEU A CA 1
ATOM 1639 C C . LEU A 1 206 ? -4.177 8.671 7.775 1.00 94.44 206 LEU A C 1
ATOM 1641 O O . LEU A 1 206 ? -4.082 9.687 8.488 1.00 94.44 206 LEU A O 1
ATOM 1645 N N . PRO A 1 207 ? -5.207 7.814 7.877 1.00 91.38 207 PRO A N 1
ATOM 1646 C CA . PRO A 1 207 ? -6.094 7.766 9.029 1.00 91.38 207 PRO A CA 1
ATOM 1647 C C . PRO A 1 207 ? -5.342 7.838 10.359 1.00 91.38 207 PRO A C 1
ATOM 1649 O O . PRO A 1 207 ? -4.247 7.290 10.501 1.00 91.38 207 PRO A O 1
ATOM 1652 N N . ASP A 1 208 ? -5.937 8.529 11.328 1.00 89.38 208 ASP A N 1
ATOM 1653 C CA . ASP A 1 208 ? -5.416 8.537 12.692 1.00 89.38 208 ASP A CA 1
ATOM 1654 C C . ASP A 1 208 ? -5.414 7.117 13.265 1.00 89.38 208 ASP A C 1
ATOM 1656 O O . ASP A 1 208 ? -6.321 6.338 13.001 1.00 89.38 208 ASP A O 1
ATOM 1660 N N . GLY A 1 209 ? -4.392 6.769 14.047 1.00 88.00 209 GLY A N 1
ATOM 1661 C CA . GLY A 1 209 ? -4.291 5.458 14.699 1.00 88.00 209 GLY A CA 1
ATOM 1662 C C . GLY A 1 209 ? -3.561 4.372 13.902 1.00 88.00 209 GLY A C 1
ATOM 1663 O O . GLY A 1 209 ? -3.205 3.358 14.493 1.00 88.00 209 GLY A O 1
ATOM 1664 N N . ILE A 1 210 ? -3.256 4.578 12.615 1.00 92.38 210 ILE A N 1
ATOM 1665 C CA . ILE A 1 210 ? -2.378 3.658 11.872 1.00 92.38 210 ILE A CA 1
ATOM 1666 C C . ILE A 1 210 ? -0.929 3.862 12.327 1.00 92.38 210 ILE A C 1
ATOM 1668 O O . ILE A 1 210 ? -0.370 4.950 12.177 1.00 92.38 210 ILE A O 1
ATOM 1672 N N . THR A 1 211 ? -0.309 2.805 12.848 1.00 93.12 211 THR A N 1
ATOM 1673 C CA . THR A 1 211 ? 1.097 2.793 13.292 1.00 93.12 211 THR A CA 1
ATOM 1674 C C . THR A 1 211 ? 2.016 2.010 12.365 1.00 93.12 211 THR A C 1
ATOM 1676 O O . THR A 1 211 ? 3.207 2.306 12.274 1.00 93.12 211 THR A O 1
ATOM 1679 N N . ASP A 1 212 ? 1.469 1.029 11.659 1.00 95.38 212 ASP A N 1
ATOM 1680 C CA . ASP A 1 212 ? 2.184 0.112 10.785 1.00 95.38 212 ASP A CA 1
ATOM 1681 C C . ASP A 1 212 ? 1.212 -0.546 9.802 1.00 95.38 212 ASP A C 1
ATOM 1683 O O . ASP A 1 212 ? -0.011 -0.436 9.924 1.00 95.38 212 ASP A O 1
ATOM 1687 N N . GLY A 1 213 ? 1.772 -1.200 8.792 1.00 95.69 213 GLY A N 1
ATOM 1688 C CA . GLY A 1 213 ? 0.994 -1.902 7.788 1.00 95.69 213 GLY A CA 1
ATOM 1689 C C . GLY A 1 213 ? 1.863 -2.464 6.678 1.00 95.69 213 GLY A C 1
ATOM 1690 O O . GLY A 1 213 ? 3.087 -2.576 6.795 1.00 95.69 213 GLY A O 1
ATOM 1691 N N . GLU A 1 214 ? 1.215 -2.807 5.576 1.00 97.44 214 GLU A N 1
ATOM 1692 C CA . GLU A 1 214 ? 1.865 -3.236 4.343 1.00 97.44 214 GLU A CA 1
ATOM 1693 C C . GLU A 1 214 ? 1.381 -2.358 3.206 1.00 97.44 214 GLU A C 1
ATOM 1695 O O . GLU A 1 214 ? 0.183 -2.130 3.079 1.00 97.44 214 GLU A O 1
ATOM 1700 N N . PHE A 1 215 ? 2.294 -1.881 2.368 1.00 97.81 215 PHE A N 1
ATOM 1701 C CA . PHE A 1 215 ? 1.906 -1.301 1.094 1.00 97.81 215 PHE A CA 1
ATOM 1702 C C . PHE A 1 215 ? 2.224 -2.275 -0.028 1.00 97.81 215 PHE A C 1
ATOM 1704 O O . PHE A 1 215 ? 3.176 -3.063 0.051 1.00 97.81 215 PHE A O 1
ATOM 1711 N N . SER A 1 216 ? 1.443 -2.181 -1.092 1.00 97.88 216 SER A N 1
ATOM 1712 C CA . SER A 1 216 ? 1.715 -2.871 -2.331 1.00 97.88 216 SER A CA 1
ATOM 1713 C C . SER A 1 216 ? 1.635 -1.940 -3.530 1.00 97.88 216 SER A C 1
ATOM 1715 O O . SER A 1 216 ? 0.960 -0.911 -3.504 1.00 97.88 216 SER A O 1
ATOM 1717 N N . VAL A 1 217 ? 2.388 -2.283 -4.569 1.00 97.38 217 VAL A N 1
ATOM 1718 C CA . VAL A 1 217 ? 2.376 -1.564 -5.837 1.00 97.38 217 VAL A CA 1
ATOM 1719 C C . VAL A 1 217 ? 2.556 -2.549 -6.985 1.00 97.38 217 VAL A C 1
ATOM 1721 O O . VAL A 1 217 ? 3.458 -3.390 -6.966 1.00 97.38 217 VAL A O 1
ATOM 1724 N N . GLU A 1 218 ? 1.677 -2.471 -7.978 1.00 96.88 218 GLU A N 1
ATOM 1725 C CA . GLU A 1 218 ? 1.761 -3.284 -9.189 1.00 96.88 218 GLU A CA 1
ATOM 1726 C C . GLU A 1 218 ? 2.480 -2.518 -10.290 1.00 96.88 218 GLU A C 1
ATOM 1728 O O . GLU A 1 218 ? 2.146 -1.372 -10.595 1.00 96.88 218 GLU A O 1
ATOM 1733 N N . LYS A 1 219 ? 3.509 -3.142 -10.867 1.00 96.69 219 LYS A N 1
ATOM 1734 C CA . LYS A 1 219 ? 4.408 -2.482 -11.816 1.00 96.69 219 LYS A CA 1
ATOM 1735 C C . LYS A 1 219 ? 4.826 -3.425 -12.927 1.00 96.69 219 LYS A C 1
ATOM 1737 O O . LYS A 1 219 ? 4.762 -4.647 -12.796 1.00 96.69 219 LYS A O 1
ATOM 1742 N N . TRP A 1 220 ? 5.308 -2.836 -14.012 1.00 97.50 220 TRP A N 1
ATOM 1743 C CA . TRP A 1 220 ? 5.966 -3.567 -15.080 1.00 97.50 220 TRP A CA 1
ATOM 1744 C C . TRP A 1 220 ? 7.479 -3.548 -14.880 1.00 97.50 220 TRP A C 1
ATOM 1746 O O . TRP A 1 220 ? 8.059 -2.547 -14.449 1.00 97.50 220 TRP A O 1
ATOM 1756 N N . GLU A 1 221 ? 8.125 -4.654 -15.229 1.00 97.62 221 GLU A N 1
ATOM 1757 C CA . GLU A 1 221 ? 9.570 -4.746 -15.357 1.00 97.62 221 GLU A CA 1
ATOM 1758 C C . GLU A 1 221 ? 9.978 -5.166 -16.768 1.00 97.62 221 GLU A C 1
ATOM 1760 O O . GLU A 1 221 ? 9.321 -5.975 -17.427 1.00 97.62 221 GLU A O 1
ATOM 1765 N N . ILE A 1 222 ? 11.098 -4.606 -17.213 1.00 97.50 222 ILE A N 1
ATOM 1766 C CA . ILE A 1 222 ? 11.843 -5.036 -18.389 1.00 97.50 222 ILE A CA 1
ATOM 1767 C C . ILE A 1 222 ? 13.166 -5.595 -17.885 1.00 97.50 222 ILE A C 1
ATOM 1769 O O . ILE A 1 222 ? 13.892 -4.918 -17.152 1.00 97.50 222 ILE A O 1
ATOM 1773 N N . LYS A 1 223 ? 13.506 -6.808 -18.322 1.00 97.94 223 LYS A N 1
ATOM 1774 C CA . LYS A 1 223 ? 14.878 -7.308 -18.225 1.00 97.94 223 LYS A CA 1
ATOM 1775 C C . LYS A 1 223 ? 15.583 -7.046 -19.540 1.00 97.94 223 LYS A C 1
ATOM 1777 O O . LYS A 1 223 ? 15.057 -7.396 -20.596 1.00 97.94 223 LYS A O 1
ATOM 1782 N N . THR A 1 224 ? 16.757 -6.441 -19.476 1.00 95.38 224 THR A N 1
ATOM 1783 C CA . THR A 1 224 ? 17.613 -6.190 -20.634 1.00 95.38 224 THR A CA 1
ATOM 1784 C C . THR A 1 224 ? 18.634 -7.312 -20.795 1.00 95.38 224 THR A C 1
ATOM 1786 O O . THR A 1 224 ? 18.952 -8.016 -19.827 1.00 95.38 224 THR A O 1
ATOM 1789 N N . LYS A 1 225 ? 19.142 -7.507 -22.017 1.00 92.44 225 LYS A N 1
ATOM 1790 C CA . LYS A 1 225 ? 20.217 -8.484 -22.269 1.00 92.44 225 LYS A CA 1
ATOM 1791 C C . LYS A 1 225 ? 21.490 -8.106 -21.515 1.00 92.44 225 LYS A C 1
ATOM 1793 O O . LYS A 1 225 ? 22.072 -8.946 -20.834 1.00 92.44 225 LYS A O 1
ATOM 1798 N N . ASP A 1 226 ? 21.850 -6.828 -21.578 1.00 91.56 226 ASP A N 1
ATOM 1799 C CA . ASP A 1 226 ? 23.047 -6.288 -20.942 1.00 91.56 226 ASP A CA 1
ATOM 1800 C C . ASP A 1 226 ? 22.720 -5.520 -19.663 1.00 91.56 226 ASP A C 1
ATOM 1802 O O . ASP A 1 226 ? 21.623 -4.982 -19.486 1.00 91.56 226 ASP A O 1
ATOM 1806 N N . LYS A 1 227 ? 23.698 -5.460 -18.756 1.00 93.88 227 LYS A N 1
ATOM 1807 C CA . LYS A 1 227 ? 23.621 -4.627 -17.553 1.00 93.88 227 LYS A CA 1
ATOM 1808 C C . LYS A 1 227 ? 23.784 -3.158 -17.926 1.00 93.88 227 LYS A C 1
ATOM 1810 O O . LYS A 1 227 ? 24.628 -2.802 -18.741 1.00 93.88 227 LYS A O 1
ATOM 1815 N N . PHE A 1 228 ? 23.025 -2.299 -17.265 1.00 92.56 228 PHE A N 1
ATOM 1816 C CA . PHE A 1 228 ? 23.150 -0.861 -17.396 1.00 92.56 228 PHE A CA 1
ATOM 1817 C C . PHE A 1 228 ? 24.443 -0.374 -16.735 1.00 92.56 228 PHE A C 1
ATOM 1819 O O . PHE A 1 228 ? 24.593 -0.449 -15.516 1.00 92.56 228 PHE A O 1
ATOM 1826 N N . SER A 1 229 ? 25.381 0.114 -17.544 1.00 88.44 229 SER A N 1
ATOM 1827 C CA . SER A 1 229 ? 26.701 0.586 -17.103 1.00 88.44 229 SER A CA 1
ATOM 1828 C C . SER A 1 229 ? 27.004 2.023 -17.536 1.00 88.44 229 SER A C 1
ATOM 1830 O O . SER A 1 229 ? 28.159 2.441 -17.536 1.00 88.44 229 SER A O 1
ATOM 1832 N N . TYR A 1 230 ? 25.991 2.784 -17.946 1.00 80.88 230 TYR A N 1
ATOM 1833 C CA . TYR A 1 230 ? 26.169 4.122 -18.506 1.00 80.88 230 TYR A CA 1
ATOM 1834 C C . TYR A 1 230 ? 25.917 5.194 -17.443 1.00 80.88 230 TYR A C 1
ATOM 1836 O O . TYR A 1 230 ? 25.075 5.025 -16.568 1.00 80.88 230 TYR A O 1
ATOM 1844 N N . GLY A 1 231 ? 26.685 6.286 -17.481 1.00 73.19 231 GLY A N 1
ATOM 1845 C CA . GLY A 1 231 ? 26.537 7.410 -16.545 1.00 73.19 231 GLY A CA 1
ATOM 1846 C C . GLY A 1 231 ? 27.062 7.174 -15.121 1.00 73.19 231 GLY A C 1
ATOM 1847 O O . GLY A 1 231 ? 27.092 8.122 -14.343 1.00 73.19 231 GLY A O 1
ATOM 1848 N N . ASN A 1 232 ? 27.519 5.958 -14.783 1.00 83.50 232 ASN A N 1
ATOM 1849 C CA . ASN A 1 232 ? 28.021 5.578 -13.450 1.00 83.50 232 ASN A CA 1
ATOM 1850 C C . ASN A 1 232 ? 27.061 5.924 -12.294 1.00 83.50 232 ASN A C 1
ATOM 1852 O O . ASN A 1 232 ? 27.498 6.162 -11.167 1.00 83.50 232 ASN A O 1
ATOM 1856 N N . SER A 1 233 ? 25.757 5.974 -12.568 1.00 89.38 233 SER A N 1
ATOM 1857 C CA . SER A 1 233 ? 24.740 6.379 -11.605 1.00 89.38 233 SER A CA 1
ATOM 1858 C C . SER A 1 233 ? 23.418 5.653 -11.830 1.00 89.38 233 SER A C 1
ATOM 1860 O O . SER A 1 233 ? 23.133 5.121 -12.904 1.00 89.38 233 SER A O 1
ATOM 1862 N N . ASP A 1 234 ? 22.625 5.605 -10.767 1.00 93.25 234 ASP A N 1
ATOM 1863 C CA . ASP A 1 234 ? 21.260 5.104 -10.785 1.00 93.25 234 ASP A CA 1
ATOM 1864 C C . ASP A 1 234 ? 20.333 6.086 -11.518 1.00 93.25 234 ASP A C 1
ATOM 1866 O O . ASP A 1 234 ? 20.451 7.303 -11.364 1.00 93.25 234 ASP A O 1
ATOM 1870 N N . ILE A 1 235 ? 19.363 5.560 -12.269 1.00 93.81 235 ILE A N 1
ATOM 1871 C CA . ILE A 1 235 ? 18.330 6.359 -12.935 1.00 93.81 235 ILE A CA 1
ATOM 1872 C C . ILE A 1 235 ? 17.025 6.206 -12.164 1.00 93.81 235 ILE A C 1
ATOM 1874 O O . ILE A 1 235 ? 16.505 5.098 -12.036 1.00 93.81 235 ILE A O 1
ATOM 1878 N N . CYS A 1 236 ? 16.464 7.320 -11.695 1.00 93.88 236 CYS A N 1
ATOM 1879 C CA . CYS A 1 236 ? 15.215 7.343 -10.938 1.00 93.88 236 CYS A CA 1
ATOM 1880 C C . CYS A 1 236 ? 14.159 8.207 -11.637 1.00 93.88 236 CYS A C 1
ATOM 1882 O O . CYS A 1 236 ? 14.374 9.404 -11.839 1.00 93.88 236 CYS A O 1
ATOM 1884 N N . GLY A 1 237 ? 13.021 7.606 -11.989 1.00 92.88 237 GLY A N 1
ATOM 1885 C CA . GLY A 1 237 ? 11.828 8.312 -12.455 1.00 92.88 237 GLY A CA 1
ATOM 1886 C C . GLY A 1 237 ? 12.050 9.132 -13.727 1.00 92.88 237 GLY A C 1
ATOM 1887 O O . GLY A 1 237 ? 11.542 10.246 -13.840 1.00 92.88 237 GLY A O 1
ATOM 1888 N N . LYS A 1 238 ? 12.816 8.613 -14.694 1.00 93.75 238 LYS A N 1
ATOM 1889 C CA . LYS A 1 238 ? 13.172 9.346 -15.918 1.00 93.75 238 LYS A CA 1
ATOM 1890 C C . LYS A 1 238 ? 12.357 8.918 -17.121 1.00 93.75 238 LYS A C 1
ATOM 1892 O O . LYS A 1 238 ? 11.952 7.764 -17.248 1.00 93.75 238 LYS A O 1
ATOM 1897 N N . GLN A 1 239 ? 12.139 9.871 -18.024 1.00 93.44 239 GLN A N 1
ATOM 1898 C CA . GLN A 1 239 ? 11.439 9.621 -19.277 1.00 93.44 239 GLN A CA 1
ATOM 1899 C C . GLN A 1 239 ? 12.230 8.671 -20.172 1.00 93.44 239 GLN A C 1
ATOM 1901 O O . GLN A 1 239 ? 13.459 8.738 -20.253 1.00 93.44 239 GLN A O 1
ATOM 1906 N N . TYR A 1 240 ? 11.505 7.825 -20.892 1.00 92.06 240 TYR A N 1
ATOM 1907 C CA . TYR A 1 240 ? 12.079 6.830 -21.784 1.00 92.06 240 TYR A CA 1
ATOM 1908 C C . TYR A 1 240 ? 11.338 6.777 -23.119 1.00 92.06 240 TYR A C 1
ATOM 1910 O O . TYR A 1 240 ? 10.242 7.317 -23.286 1.00 92.06 240 TYR A O 1
ATOM 1918 N N . GLU A 1 241 ? 11.959 6.107 -24.078 1.00 90.12 241 GLU A N 1
ATOM 1919 C CA . GLU A 1 241 ? 11.420 5.805 -25.393 1.00 90.12 241 GLU A CA 1
ATOM 1920 C C . GLU A 1 241 ? 11.636 4.325 -25.695 1.00 90.12 241 GLU A C 1
ATOM 1922 O O . GLU A 1 241 ? 12.660 3.747 -25.328 1.00 90.12 241 GLU A O 1
ATOM 1927 N N . VAL A 1 242 ? 10.668 3.716 -26.378 1.00 88.19 242 VAL A N 1
ATOM 1928 C CA . VAL A 1 242 ? 10.759 2.323 -26.823 1.00 88.19 242 VAL A CA 1
ATOM 1929 C C . VAL A 1 242 ? 10.610 2.280 -28.334 1.00 88.19 242 VAL A C 1
ATOM 1931 O O . VAL A 1 242 ? 9.643 2.812 -28.891 1.00 88.19 242 VAL A O 1
ATOM 1934 N N . SER A 1 243 ? 11.570 1.644 -29.000 1.00 84.50 243 SER A N 1
ATOM 1935 C CA . SER A 1 243 ? 11.514 1.356 -30.427 1.00 84.50 243 SER A CA 1
ATOM 1936 C C . SER A 1 243 ? 11.188 -0.115 -30.642 1.00 84.50 243 SER A C 1
ATOM 1938 O O . SER A 1 243 ? 11.989 -0.997 -30.343 1.00 84.50 243 SER A O 1
ATOM 1940 N N . ILE A 1 244 ? 10.000 -0.357 -31.187 1.00 80.25 244 ILE A N 1
ATOM 1941 C CA . ILE A 1 244 ? 9.514 -1.686 -31.586 1.00 80.25 244 ILE A CA 1
ATOM 1942 C C . ILE A 1 244 ? 9.612 -1.908 -33.103 1.00 80.25 244 ILE A C 1
ATOM 1944 O O . ILE A 1 244 ? 9.272 -2.974 -33.599 1.00 80.25 244 ILE A O 1
ATOM 1948 N N . ASP A 1 245 ? 10.042 -0.898 -33.864 1.00 70.38 245 ASP A N 1
ATOM 1949 C CA . ASP A 1 245 ? 10.089 -0.991 -35.320 1.00 70.38 245 ASP A CA 1
ATOM 1950 C C . ASP A 1 245 ? 11.301 -1.822 -35.758 1.00 70.38 245 ASP A C 1
ATOM 1952 O O . ASP A 1 245 ? 12.451 -1.400 -35.600 1.00 70.38 245 ASP A O 1
ATOM 1956 N N . THR A 1 246 ? 11.038 -2.963 -36.384 1.00 63.97 246 THR A N 1
ATOM 1957 C CA . THR A 1 246 ? 12.039 -3.764 -37.089 1.00 63.97 246 THR A CA 1
ATOM 1958 C C . THR A 1 246 ? 11.937 -3.572 -38.606 1.00 63.97 246 THR A C 1
ATOM 1960 O O . THR A 1 246 ? 10.922 -3.137 -39.163 1.00 63.97 246 THR A O 1
ATOM 1963 N N . LEU A 1 247 ? 13.043 -3.824 -39.295 1.00 62.22 247 LEU A N 1
ATOM 1964 C CA . LEU A 1 247 ? 13.149 -3.959 -40.734 1.00 62.22 247 LEU A CA 1
ATOM 1965 C C . LEU A 1 247 ? 12.450 -5.260 -41.143 1.00 62.22 247 LEU A C 1
ATOM 1967 O O . LEU A 1 247 ? 12.605 -6.282 -40.465 1.00 62.22 247 LEU A O 1
ATOM 1971 N N . PRO A 1 248 ? 11.707 -5.251 -42.259 1.00 53.31 248 PRO A N 1
ATOM 1972 C CA . PRO A 1 248 ? 11.061 -6.451 -42.747 1.00 53.31 248 PRO A CA 1
ATOM 1973 C C . PRO A 1 248 ? 12.125 -7.512 -43.054 1.00 53.31 248 PRO A C 1
ATOM 1975 O O . PRO A 1 248 ? 13.179 -7.209 -43.616 1.00 53.31 248 PRO A O 1
ATOM 1978 N N . TYR A 1 249 ? 11.818 -8.755 -42.675 1.00 58.28 249 TYR A N 1
ATOM 1979 C CA . TYR A 1 249 ? 12.554 -9.990 -42.982 1.00 58.28 249 TYR A CA 1
ATOM 1980 C C . TYR A 1 249 ? 13.821 -10.318 -42.179 1.00 58.28 249 TYR A C 1
ATOM 1982 O O . TYR A 1 249 ? 14.171 -11.492 -42.150 1.00 58.28 249 TYR A O 1
ATOM 1990 N N . PHE A 1 250 ? 14.458 -9.362 -41.492 1.00 59.19 250 PHE A N 1
ATOM 1991 C CA . PHE A 1 250 ? 15.721 -9.619 -40.766 1.00 59.19 250 PHE A CA 1
ATOM 1992 C C . PHE A 1 250 ? 15.651 -9.369 -39.258 1.00 59.19 250 PHE A C 1
ATOM 1994 O O . PHE A 1 250 ? 16.665 -9.507 -38.582 1.00 59.19 250 PHE A O 1
ATOM 2001 N N . ASN A 1 251 ? 14.488 -8.982 -38.716 1.00 57.50 251 ASN A N 1
ATOM 2002 C CA . ASN A 1 251 ? 14.325 -8.584 -37.307 1.00 57.50 251 ASN A CA 1
ATOM 2003 C C . ASN A 1 251 ? 15.363 -7.542 -36.831 1.00 57.50 251 ASN A C 1
ATOM 2005 O O . ASN A 1 251 ? 15.623 -7.412 -35.641 1.00 57.50 251 ASN A O 1
ATOM 2009 N N . LEU A 1 252 ? 15.957 -6.784 -37.757 1.00 61.84 252 LEU A N 1
ATOM 2010 C CA . LEU A 1 252 ? 16.915 -5.725 -37.452 1.00 61.84 252 LEU A CA 1
ATOM 2011 C C . LEU A 1 252 ? 16.151 -4.460 -37.084 1.00 61.84 252 LEU A C 1
ATOM 2013 O O . LEU A 1 252 ? 15.229 -4.088 -37.797 1.00 61.84 252 LEU A O 1
ATOM 2017 N N . HIS A 1 253 ? 16.515 -3.761 -36.016 1.00 60.16 253 HIS A N 1
ATOM 2018 C CA . HIS A 1 253 ? 15.800 -2.538 -35.650 1.00 60.16 253 HIS A CA 1
ATOM 2019 C C . HIS A 1 253 ? 16.008 -1.426 -36.672 1.00 60.16 253 HIS A C 1
ATOM 2021 O O . HIS A 1 253 ? 17.118 -1.190 -37.149 1.00 60.16 253 HIS A O 1
ATOM 2027 N N . LYS A 1 254 ? 14.929 -0.702 -36.978 1.00 60.38 254 LYS A N 1
ATOM 2028 C CA . LYS A 1 254 ? 15.047 0.558 -37.709 1.00 60.38 254 LYS A CA 1
ATOM 2029 C C . LYS A 1 254 ? 15.790 1.559 -36.834 1.00 60.38 254 LYS A C 1
ATOM 2031 O O . LYS A 1 254 ? 15.510 1.668 -35.638 1.00 60.38 254 LYS A O 1
ATOM 2036 N N . LEU A 1 255 ? 16.685 2.334 -37.445 1.00 62.31 255 LEU A N 1
ATOM 2037 C CA . LEU A 1 255 ? 17.340 3.455 -36.780 1.00 62.31 255 LEU A CA 1
ATOM 2038 C C . LEU A 1 255 ? 16.269 4.382 -36.195 1.00 62.31 255 LEU A C 1
ATOM 2040 O O . LEU A 1 255 ? 15.348 4.810 -36.902 1.00 62.31 255 LEU A O 1
ATOM 2044 N N . VAL A 1 256 ? 16.372 4.642 -34.892 1.00 57.44 256 VAL A N 1
ATOM 2045 C CA . VAL A 1 256 ? 15.404 5.443 -34.143 1.00 57.44 256 VAL A CA 1
ATOM 2046 C C . VAL A 1 256 ? 15.536 6.898 -34.577 1.00 57.44 256 VAL A C 1
ATOM 2048 O O . VAL A 1 256 ? 16.626 7.457 -34.537 1.00 57.44 256 VAL A O 1
ATOM 2051 N N . LYS A 1 257 ? 14.422 7.510 -35.002 1.00 53.84 257 LYS A N 1
ATOM 2052 C CA . LYS A 1 257 ? 14.383 8.911 -35.446 1.00 53.84 257 LYS A CA 1
ATOM 2053 C C . LYS A 1 257 ? 14.872 9.841 -34.328 1.00 53.84 257 LYS A C 1
ATOM 2055 O O . LYS A 1 257 ? 14.141 10.078 -33.363 1.00 53.84 257 LYS A O 1
ATOM 2060 N N . GLY A 1 258 ? 16.073 10.372 -34.491 1.00 46.34 258 GLY A N 1
ATOM 2061 C CA . GLY A 1 258 ? 16.595 11.524 -33.770 1.00 46.34 258 GLY A CA 1
ATOM 2062 C C . GLY A 1 258 ? 17.260 12.410 -34.804 1.00 46.34 258 GLY A C 1
ATOM 2063 O O . GLY A 1 258 ? 18.364 12.089 -35.209 1.00 46.34 258 GLY A O 1
ATOM 2064 N N . ASP A 1 259 ? 16.506 13.410 -35.263 1.00 39.94 259 ASP A N 1
ATOM 2065 C CA . ASP A 1 259 ? 16.863 14.499 -36.175 1.00 39.94 259 ASP A CA 1
ATOM 2066 C C . ASP A 1 259 ? 17.647 14.148 -37.465 1.00 39.94 259 ASP A C 1
ATOM 2068 O O . ASP A 1 259 ? 18.693 13.515 -37.478 1.00 39.94 259 ASP A O 1
ATOM 2072 N N . VAL A 1 260 ? 17.138 14.666 -38.589 1.00 45.66 260 VAL A N 1
ATOM 2073 C CA . VAL A 1 260 ? 17.681 14.618 -39.962 1.00 45.66 260 VAL A CA 1
ATOM 2074 C C . VAL A 1 260 ? 17.323 13.376 -40.825 1.00 45.66 260 VAL A C 1
ATOM 2076 O O . VAL A 1 260 ? 17.333 12.216 -40.412 1.00 45.66 260 VAL A O 1
ATOM 2079 N N . ASP A 1 261 ? 17.024 13.675 -42.095 1.00 55.88 261 ASP A N 1
ATOM 2080 C CA . ASP A 1 261 ? 16.772 12.825 -43.279 1.00 55.88 261 ASP A CA 1
ATOM 2081 C C . ASP A 1 261 ? 17.572 11.495 -43.417 1.00 55.88 261 ASP A C 1
ATOM 2083 O O . ASP A 1 261 ? 17.006 10.495 -43.880 1.00 55.8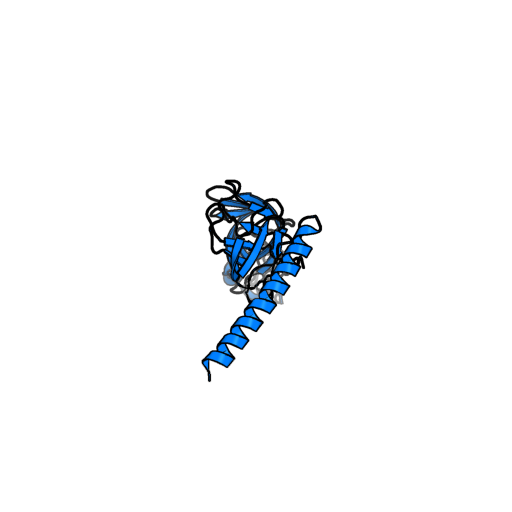8 261 ASP A O 1
ATOM 2087 N N . PRO A 1 262 ? 18.857 11.392 -43.003 1.00 54.06 262 PRO A N 1
ATOM 2088 C CA . PRO A 1 262 ? 19.677 10.203 -43.225 1.00 54.06 262 PRO A CA 1
ATOM 2089 C C . PRO A 1 262 ? 19.121 8.918 -42.616 1.00 54.06 262 PRO A C 1
ATOM 2091 O O . PRO A 1 262 ? 19.206 7.873 -43.254 1.00 54.06 262 PRO A O 1
ATOM 2094 N N . SER A 1 263 ? 18.503 8.950 -41.431 1.00 59.94 263 SER A N 1
ATOM 2095 C CA . SER A 1 263 ? 17.943 7.727 -40.833 1.00 59.94 263 SER A CA 1
ATOM 2096 C C . SER A 1 263 ? 16.778 7.165 -41.654 1.00 59.94 263 SER A C 1
ATOM 2098 O O . SER A 1 263 ? 16.576 5.953 -41.680 1.00 59.94 263 SER A O 1
ATOM 2100 N N . ILE A 1 264 ? 16.015 8.018 -42.348 1.00 60.84 264 ILE A N 1
ATOM 2101 C CA . ILE A 1 264 ? 14.929 7.590 -43.243 1.00 60.84 264 ILE A CA 1
ATOM 2102 C C . ILE A 1 264 ? 15.520 6.959 -44.503 1.00 60.84 264 ILE A C 1
ATOM 2104 O O . ILE A 1 264 ? 15.107 5.864 -44.882 1.00 60.84 264 ILE A O 1
ATOM 2108 N N . ILE A 1 265 ? 16.515 7.610 -45.109 1.00 60.59 265 ILE A N 1
ATOM 2109 C CA . ILE A 1 265 ? 17.208 7.107 -46.302 1.00 60.59 265 ILE A CA 1
ATOM 2110 C C . ILE A 1 265 ? 17.885 5.764 -46.004 1.00 60.59 265 ILE A C 1
ATOM 2112 O O . ILE A 1 265 ? 17.706 4.803 -46.750 1.00 60.59 265 ILE A O 1
ATOM 2116 N N . ILE A 1 266 ? 18.598 5.663 -44.881 1.00 65.62 266 ILE A N 1
ATOM 2117 C CA . ILE A 1 266 ? 19.282 4.440 -44.453 1.00 65.62 266 ILE A CA 1
ATOM 2118 C C . ILE A 1 266 ? 18.269 3.328 -44.175 1.00 65.62 266 ILE A C 1
ATOM 2120 O O . ILE A 1 266 ? 18.409 2.240 -44.728 1.00 65.62 266 ILE A O 1
ATOM 2124 N N . ASN A 1 267 ? 17.209 3.592 -43.403 1.00 70.06 267 ASN A N 1
ATOM 2125 C CA . ASN A 1 267 ? 16.168 2.591 -43.154 1.00 70.06 267 ASN A CA 1
ATOM 2126 C C . ASN A 1 267 ? 15.511 2.116 -44.461 1.00 70.06 267 ASN A C 1
ATOM 2128 O O . ASN A 1 267 ? 15.312 0.918 -44.636 1.00 70.06 267 ASN A O 1
ATOM 2132 N N . ASN A 1 268 ? 15.216 3.020 -45.401 1.00 69.56 268 ASN A N 1
ATOM 2133 C CA . ASN A 1 268 ? 14.648 2.662 -46.704 1.00 69.56 268 ASN A CA 1
ATOM 2134 C C . ASN A 1 268 ? 15.614 1.819 -47.548 1.00 69.56 268 ASN A C 1
ATOM 2136 O O . ASN A 1 268 ? 15.185 0.873 -48.207 1.00 69.56 268 ASN A O 1
ATOM 2140 N N . ASN A 1 269 ? 16.912 2.124 -47.512 1.00 71.62 269 ASN A N 1
ATOM 2141 C CA . ASN A 1 269 ? 17.927 1.329 -48.200 1.00 71.62 269 ASN A CA 1
ATOM 2142 C C . ASN A 1 269 ? 18.067 -0.065 -47.580 1.00 71.62 269 ASN A C 1
ATOM 2144 O O . ASN A 1 269 ? 18.145 -1.042 -48.318 1.00 71.62 269 ASN A O 1
ATOM 2148 N N . PHE A 1 270 ? 18.014 -0.185 -46.252 1.00 76.50 270 PHE A N 1
ATOM 2149 C CA . PHE A 1 270 ? 18.018 -1.486 -45.584 1.00 76.50 270 PHE A CA 1
ATOM 2150 C C . PHE A 1 270 ? 16.756 -2.309 -45.868 1.00 76.50 270 PHE A C 1
ATOM 2152 O O . PHE A 1 270 ? 16.865 -3.522 -46.005 1.00 76.50 270 PHE A O 1
ATOM 2159 N N . ILE A 1 271 ? 15.583 -1.678 -46.007 1.00 73.94 271 ILE A N 1
ATOM 2160 C CA . ILE A 1 271 ? 14.351 -2.360 -46.445 1.00 73.94 271 ILE A CA 1
ATOM 2161 C C . ILE A 1 271 ? 14.519 -2.917 -47.866 1.00 73.94 271 ILE A C 1
ATOM 2163 O O . ILE A 1 271 ? 14.213 -4.075 -48.127 1.00 73.94 271 ILE A O 1
ATOM 2167 N N . LYS A 1 272 ? 15.045 -2.115 -48.797 1.00 76.56 272 LYS A N 1
ATOM 2168 C CA . LYS A 1 272 ? 15.284 -2.581 -50.172 1.00 76.56 272 LYS A CA 1
ATOM 2169 C C . LYS A 1 272 ? 16.312 -3.711 -50.217 1.00 76.56 272 LYS A C 1
ATOM 2171 O O . LYS A 1 272 ? 16.130 -4.680 -50.949 1.00 76.56 272 LYS A O 1
ATOM 2176 N N . LEU A 1 273 ? 17.380 -3.600 -49.424 1.00 78.19 273 LEU A N 1
ATOM 2177 C CA . LEU A 1 273 ? 18.391 -4.646 -49.294 1.00 78.19 273 LEU A CA 1
ATOM 2178 C C . LEU A 1 273 ? 17.771 -5.932 -48.734 1.00 78.19 273 LEU A C 1
ATOM 2180 O O . LEU A 1 273 ? 18.027 -7.011 -49.262 1.00 78.19 273 LEU A O 1
ATOM 2184 N N . SER A 1 274 ? 16.927 -5.824 -47.703 1.00 72.19 274 SER A N 1
ATOM 2185 C CA . SER A 1 274 ? 16.281 -6.988 -47.106 1.00 72.19 274 SER A CA 1
ATOM 2186 C C . SER A 1 274 ? 15.366 -7.714 -48.090 1.00 72.19 274 SER A C 1
ATOM 2188 O O . SER A 1 274 ? 15.416 -8.940 -48.207 1.00 72.19 274 SER A O 1
ATOM 2190 N N . GLU A 1 275 ? 14.570 -6.970 -48.852 1.00 80.00 275 GLU A N 1
ATOM 2191 C CA . GLU A 1 275 ? 13.739 -7.519 -49.924 1.00 80.00 275 GLU A CA 1
ATOM 2192 C C . GLU A 1 275 ? 14.576 -8.237 -50.991 1.00 80.00 275 GLU A C 1
ATOM 2194 O O . GLU A 1 275 ? 14.239 -9.354 -51.390 1.00 80.00 275 GLU A O 1
ATOM 2199 N N . GLN A 1 276 ? 15.693 -7.639 -51.420 1.00 84.12 276 GLN A N 1
ATOM 2200 C CA . GLN A 1 276 ? 16.584 -8.244 -52.411 1.00 84.12 276 GLN A CA 1
ATOM 2201 C C . GLN A 1 276 ? 17.243 -9.529 -51.909 1.00 84.12 276 GLN A C 1
ATOM 2203 O O . GLN A 1 276 ? 17.259 -10.517 -52.644 1.00 84.12 276 GLN A O 1
ATOM 2208 N N . ILE A 1 277 ? 17.741 -9.553 -50.669 1.00 83.25 277 ILE A N 1
ATOM 2209 C CA . ILE A 1 277 ? 18.330 -10.765 -50.081 1.00 83.25 277 ILE A CA 1
ATOM 2210 C C . ILE A 1 277 ? 17.279 -11.875 -50.030 1.00 83.25 277 ILE A C 1
ATOM 2212 O O . ILE A 1 277 ? 17.548 -12.985 -50.476 1.00 83.25 277 ILE A O 1
ATOM 2216 N N . LYS A 1 278 ? 16.052 -11.575 -49.593 1.00 80.69 278 LYS A N 1
ATOM 2217 C CA . LYS A 1 278 ? 14.989 -12.584 -49.524 1.00 80.69 278 LYS A CA 1
ATOM 2218 C C . LYS A 1 278 ? 14.565 -13.105 -50.900 1.00 80.69 278 LYS A C 1
ATOM 2220 O O . LYS A 1 278 ? 14.288 -14.293 -51.058 1.00 80.69 278 LYS A O 1
ATOM 2225 N N . LEU A 1 279 ? 14.534 -12.241 -51.916 1.00 86.94 279 LEU A N 1
ATOM 2226 C CA . LEU A 1 279 ? 14.313 -12.657 -53.304 1.00 86.94 279 LEU A CA 1
ATOM 2227 C C . LEU A 1 279 ? 15.426 -13.5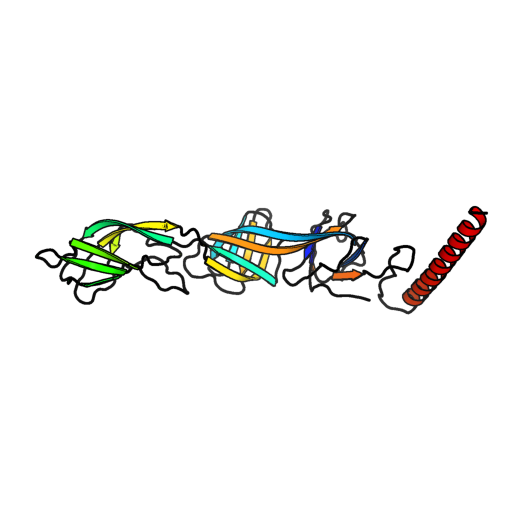90 -53.799 1.00 86.94 279 LEU A C 1
ATOM 2229 O O . LEU A 1 279 ? 15.132 -14.585 -54.462 1.00 86.94 279 LEU A O 1
ATOM 2233 N N . LEU A 1 280 ? 16.685 -13.289 -53.473 1.00 87.38 280 LEU A N 1
ATOM 2234 C CA . LEU A 1 280 ? 17.828 -14.134 -53.816 1.00 87.38 280 LEU A CA 1
ATOM 2235 C C . LEU A 1 280 ? 17.784 -15.480 -53.086 1.00 87.38 280 LEU A C 1
ATOM 2237 O O . LEU A 1 280 ? 17.952 -16.509 -53.731 1.00 87.38 280 LEU A O 1
ATOM 2241 N N . GLU A 1 281 ? 17.482 -15.499 -51.789 1.00 86.00 281 GLU A N 1
ATOM 2242 C CA . GLU A 1 281 ? 17.306 -16.734 -51.015 1.00 86.00 281 GLU A CA 1
ATOM 2243 C C . GLU A 1 281 ? 16.205 -17.624 -51.598 1.00 86.00 281 GLU A C 1
ATOM 2245 O O . GLU A 1 281 ? 16.385 -18.834 -51.723 1.00 86.00 281 GLU A O 1
ATOM 2250 N N . ASN A 1 282 ? 15.075 -17.034 -51.995 1.00 86.62 282 ASN A N 1
ATOM 2251 C CA . ASN A 1 282 ? 13.987 -17.772 -52.632 1.00 86.62 282 ASN A CA 1
ATOM 2252 C C . ASN A 1 282 ? 14.403 -18.337 -53.997 1.00 86.62 282 ASN A C 1
ATOM 2254 O O . ASN A 1 282 ? 14.092 -19.487 -54.290 1.00 86.62 282 ASN A O 1
ATOM 2258 N N . LYS A 1 283 ? 15.132 -17.564 -54.815 1.00 88.69 283 LYS A N 1
ATOM 2259 C CA . LYS A 1 283 ? 15.676 -18.054 -56.093 1.00 88.69 283 LYS A CA 1
ATOM 2260 C C . LYS A 1 283 ? 16.654 -19.204 -55.888 1.00 88.69 283 LYS A C 1
ATOM 2262 O O . LYS A 1 283 ? 16.551 -20.197 -56.593 1.00 88.69 283 LYS A O 1
ATOM 2267 N N . ILE A 1 284 ? 17.558 -19.087 -54.915 1.00 86.75 284 ILE A N 1
ATOM 2268 C CA . ILE A 1 284 ? 18.488 -20.162 -54.564 1.00 86.75 284 ILE A CA 1
ATOM 2269 C C . ILE A 1 284 ? 17.696 -21.398 -54.146 1.00 86.75 284 ILE A C 1
ATOM 2271 O O . ILE A 1 284 ? 17.910 -22.450 -54.718 1.00 86.75 284 ILE A O 1
ATOM 2275 N N . LYS A 1 285 ? 16.718 -21.283 -53.240 1.00 86.38 285 LYS A N 1
ATOM 2276 C CA . LYS A 1 285 ? 15.887 -22.429 -52.827 1.00 86.38 285 LYS A CA 1
ATOM 2277 C C . LYS A 1 285 ? 15.160 -23.114 -53.983 1.00 86.38 285 LYS A C 1
ATOM 2279 O O . LYS A 1 285 ? 15.019 -24.328 -53.948 1.00 86.38 285 LYS A O 1
ATOM 2284 N N . LEU A 1 286 ? 14.680 -22.354 -54.967 1.00 85.81 286 LEU A N 1
ATOM 2285 C CA . LEU A 1 286 ? 14.044 -22.918 -56.160 1.00 85.81 286 LEU A CA 1
ATOM 2286 C C . LEU A 1 286 ? 15.056 -23.678 -57.023 1.00 85.81 286 LEU A C 1
ATOM 2288 O O . LEU A 1 286 ? 14.765 -24.790 -57.434 1.00 85.81 286 LEU A O 1
ATOM 2292 N N . LEU A 1 287 ? 16.247 -23.112 -57.223 1.00 81.81 287 LEU A N 1
ATOM 2293 C CA . LEU A 1 287 ? 17.332 -23.735 -57.990 1.00 81.81 287 LEU A CA 1
ATOM 2294 C C . LEU A 1 287 ? 17.993 -24.920 -57.265 1.00 81.81 287 LEU A C 1
ATOM 2296 O O . LEU A 1 287 ? 18.581 -25.772 -57.912 1.00 81.81 287 LEU A O 1
ATOM 2300 N N . SER A 1 288 ? 17.930 -24.966 -55.933 1.00 71.94 288 SER A N 1
ATOM 2301 C CA . SER A 1 288 ? 18.478 -26.054 -55.108 1.00 71.94 288 SER A CA 1
ATOM 2302 C C . SER A 1 288 ? 17.515 -27.232 -54.916 1.00 71.94 288 SER A C 1
ATOM 2304 O O . SER A 1 288 ? 17.910 -28.231 -54.320 1.00 71.94 288 SER A O 1
ATOM 2306 N N . ASN A 1 289 ? 16.251 -27.083 -55.323 1.00 58.12 289 ASN A N 1
ATOM 2307 C CA . ASN A 1 289 ? 15.211 -28.116 -55.244 1.00 58.12 289 ASN A CA 1
ATOM 2308 C C . ASN A 1 289 ? 14.876 -28.724 -56.624 1.00 58.12 289 ASN A C 1
ATOM 2310 O O . ASN A 1 289 ? 13.925 -29.502 -56.721 1.00 58.12 289 ASN A O 1
ATOM 2314 N N . GLU A 1 290 ? 15.635 -28.359 -57.661 1.00 49.38 290 GLU A N 1
ATOM 2315 C CA . GLU A 1 290 ? 15.747 -29.071 -58.945 1.00 49.38 290 GLU A CA 1
ATOM 2316 C C . GLU A 1 290 ? 16.959 -30.013 -58.908 1.00 49.38 290 GLU A C 1
ATOM 2318 O O . GLU A 1 290 ? 16.851 -31.121 -59.481 1.00 49.38 290 GLU A O 1
#

Foldseek 3Di:
DWDAQAFWWWDFFQAQKIWGALSGDCPPPDQQWWKFFPVDPDTFGFHDKDKDKDKFKWFDPDQFKIKTWAFCPPHDFAFHKKKWWAWKKWFPDWPDWPWQFAFADQQWKWFWDDAAADPVFQFTWIKGQHDADPRHGGDDIDTPTRGMHLTGHPDLWTFTPDIPTTGDIIIRTDMDIDPDIDIDMWGFRGWDGDRTMIMTGTPDTHGPNGGMTMIMGMIMMTGTPDGRNPPVGIGHTTGMIIFPDAAPPPRHGQDDDDDDDPSVVVSVVVNVVNVVVVVVVVVVVVVVVD

Secondary structure (DSSP, 8-state):
--B-S-S-EEE-TT--EEEE-TT---TTPPTTPEEEETTSS--EEEEEEEEEEEEEEEEEEETTEEEEES--TTT--TTPEEEEEE--EEEEEEEEEEEEEES--TT-EEEEP-SEEBTTB----EEEEEEE-TTS-EEEEEEEE---EEE--SSSEEEEEE-SS-EEEEEEEEEEE-SS-EEEEEEEEEEEE-SSEEEEEESS---TT--EEEEEEEEEEEEESS---STTS-EEEE-EEEE--BPTTT-PBPPP--SSTHHHHHHHHHHHHHHHHHHHHHHHHHHT--

pLDDT: mean 87.38, std 12.41, range [39.94, 98.56]

Radius of gyration: 31.57 Å; chains: 1; bounding box: 61×44×102 Å

Sequence (290 aa):
MKKQFGTVASIKYGTNRIVSSTNCHWLKIETGALFKFREFDVFLDVASVSQFKYIKKFTVKNRNTIIVENNIFPDVFEGDVLEITYKEYELDNIQLITSSGVNYKVGELVYIDGGTLVPDNHSIITLKVLSITDQGGISTWEVVNSGRYLSPPKDKECGSSSSELGEGAKFYIHFKEIDKRGWIDRTIASIKYLSNQSIITLNNLLPDGITDGEFSVEKWEIKTKDKFSYGNSDICGKQYEVSIDTLPYFNLHKLVKGDVDPSIIINNNFIKLSEQIKLLENKIKLLSNE